Protein AF-A0A2N5KP94-F1 (afdb_monomer_lite)

Sequence (196 aa):
YAEARPLYCAIGGRRAKLPTTDDADKLELLLETFRRADGERWALREIEAATAEQASASYLSSIRARRIKRVGPRQREATARVMGFPVELWDAEPEEWPEILEEKRRAAERGEAPPASAAELLEDLFRYGRHPLTRAPFTERSVAELSGGELTEEEVRDIRQGKVKDPPEDKFLALSDVFGVPASYWYRPRTLPALD

Structure (mmCIF, N/CA/C/O backbone):
data_AF-A0A2N5KP94-F1
#
_entry.id   AF-A0A2N5KP94-F1
#
loop_
_atom_site.group_PDB
_atom_site.id
_atom_site.type_symbol
_atom_site.label_atom_id
_atom_site.label_alt_id
_atom_site.label_comp_id
_atom_site.label_asym_id
_atom_site.label_entity_id
_atom_site.label_seq_id
_atom_site.pdbx_PDB_ins_code
_atom_site.Cartn_x
_atom_site.Cartn_y
_atom_site.Cartn_z
_atom_site.occupancy
_atom_site.B_iso_or_equiv
_atom_site.auth_seq_id
_atom_site.auth_comp_id
_atom_site.auth_asym_id
_atom_site.auth_atom_id
_atom_site.pdbx_PDB_model_num
ATOM 1 N N . TYR A 1 1 ? 17.453 -11.195 -39.930 1.00 35.88 1 TYR A N 1
ATOM 2 C CA . TYR A 1 1 ? 16.848 -11.279 -38.592 1.00 35.88 1 TYR A CA 1
ATOM 3 C C . TYR A 1 1 ? 17.870 -11.900 -37.661 1.00 35.88 1 TYR A C 1
ATOM 5 O O . TYR A 1 1 ? 18.150 -13.080 -37.793 1.00 35.88 1 TYR A O 1
ATOM 13 N N . ALA A 1 2 ? 18.532 -11.087 -36.837 1.00 37.72 2 ALA A N 1
ATOM 14 C CA . ALA A 1 2 ? 19.463 -11.582 -35.828 1.00 37.72 2 ALA A CA 1
ATOM 15 C C . ALA A 1 2 ? 18.665 -11.818 -34.542 1.00 37.72 2 ALA A C 1
ATOM 17 O O . ALA A 1 2 ? 18.197 -10.860 -33.930 1.00 37.72 2 ALA A O 1
ATOM 18 N N . GLU A 1 3 ? 18.457 -13.081 -34.177 1.00 38.47 3 GLU A N 1
ATOM 19 C CA . GLU A 1 3 ? 17.853 -13.453 -32.899 1.00 38.47 3 GLU A CA 1
ATOM 20 C C . GLU A 1 3 ? 18.783 -13.012 -31.762 1.00 38.47 3 GLU A C 1
ATOM 22 O O . GLU A 1 3 ? 19.950 -13.412 -31.690 1.00 38.47 3 GLU A O 1
ATOM 27 N N . ALA A 1 4 ? 18.285 -12.136 -30.888 1.00 40.25 4 ALA A N 1
ATOM 28 C CA . ALA A 1 4 ? 19.011 -11.697 -29.707 1.00 40.25 4 ALA A CA 1
ATOM 29 C C . ALA A 1 4 ? 19.211 -12.899 -28.770 1.00 40.25 4 ALA A C 1
ATOM 31 O O . ALA A 1 4 ? 18.259 -13.422 -28.192 1.00 40.25 4 ALA A O 1
ATOM 32 N N . ARG A 1 5 ? 20.459 -13.365 -28.631 1.00 41.72 5 ARG A N 1
ATOM 33 C CA . ARG A 1 5 ? 20.805 -14.453 -27.705 1.00 41.72 5 ARG A CA 1
ATOM 34 C C . ARG A 1 5 ? 20.522 -13.993 -26.267 1.00 41.72 5 ARG A C 1
ATOM 36 O O . ARG A 1 5 ? 21.086 -12.974 -25.862 1.00 41.72 5 ARG A O 1
ATOM 43 N N . PRO A 1 6 ? 19.704 -14.718 -25.484 1.00 45.53 6 PRO A N 1
ATOM 44 C CA . PRO A 1 6 ? 19.398 -14.326 -24.114 1.00 45.53 6 PRO A CA 1
ATOM 45 C C . PRO A 1 6 ? 20.667 -14.327 -23.254 1.00 45.53 6 PRO A C 1
ATOM 47 O O . PRO A 1 6 ? 21.472 -15.262 -23.296 1.00 45.53 6 PRO A O 1
ATOM 50 N N . LEU A 1 7 ? 20.846 -13.256 -22.480 1.00 45.38 7 LEU A N 1
ATOM 51 C CA . LEU A 1 7 ? 21.934 -13.126 -21.517 1.00 45.38 7 LEU A CA 1
ATOM 52 C C . LEU A 1 7 ? 21.512 -13.784 -20.198 1.00 45.38 7 LEU A C 1
ATOM 54 O O . LEU A 1 7 ? 20.446 -13.499 -19.656 1.00 45.38 7 LEU A O 1
ATOM 58 N N . TYR A 1 8 ? 22.360 -14.663 -19.675 1.00 50.84 8 TYR A N 1
ATOM 59 C CA . TYR A 1 8 ? 22.148 -15.347 -18.401 1.00 50.84 8 TYR A CA 1
ATOM 60 C C . TYR A 1 8 ? 23.116 -14.792 -17.359 1.00 50.84 8 TYR A C 1
ATOM 62 O O . TYR A 1 8 ? 24.298 -14.608 -17.655 1.00 50.84 8 TYR A O 1
ATOM 70 N N . CYS A 1 9 ? 22.639 -14.569 -16.135 1.00 37.78 9 CYS A N 1
ATOM 71 C CA . CYS A 1 9 ? 23.505 -14.284 -14.993 1.00 37.78 9 CYS A CA 1
ATOM 72 C C . CYS A 1 9 ? 23.642 -15.550 -14.136 1.00 37.78 9 CYS A C 1
ATOM 74 O O . CYS A 1 9 ? 22.658 -16.245 -13.878 1.00 37.78 9 CYS A O 1
ATOM 76 N N . ALA A 1 10 ? 24.867 -15.872 -13.717 1.00 36.06 10 ALA A N 1
ATOM 77 C CA . ALA A 1 10 ? 25.120 -16.956 -12.778 1.00 36.06 10 ALA A CA 1
ATOM 78 C C . ALA A 1 10 ? 25.032 -16.402 -11.352 1.00 36.06 10 ALA A C 1
ATOM 80 O O . ALA A 1 10 ? 25.976 -15.780 -10.871 1.00 36.06 10 ALA A O 1
ATOM 81 N N . ILE A 1 11 ? 23.907 -16.634 -10.675 1.00 44.16 11 ILE A N 1
ATOM 82 C CA . ILE A 1 11 ? 23.768 -16.364 -9.241 1.00 44.16 11 ILE A CA 1
ATOM 83 C C . ILE A 1 11 ? 23.474 -17.702 -8.558 1.00 44.16 11 ILE A C 1
ATOM 85 O O . ILE A 1 11 ? 22.464 -18.343 -8.836 1.00 44.16 11 ILE A O 1
ATOM 89 N N . GLY A 1 12 ? 24.393 -18.168 -7.707 1.00 39.47 12 GLY A N 1
ATOM 90 C CA . GLY A 1 12 ? 24.170 -19.341 -6.849 1.00 39.47 12 GLY A CA 1
ATOM 91 C C . GLY A 1 12 ? 23.861 -20.659 -7.578 1.00 39.47 12 GLY A C 1
ATOM 92 O O . GLY A 1 12 ? 23.065 -21.451 -7.087 1.00 39.47 12 GLY A O 1
ATOM 93 N N . GLY A 1 13 ? 24.441 -20.897 -8.759 1.00 41.12 13 GLY A N 1
ATOM 94 C CA . GLY A 1 13 ? 24.300 -22.175 -9.476 1.00 41.12 13 GLY A CA 1
ATOM 95 C C . GLY A 1 13 ? 22.992 -22.371 -10.259 1.00 41.12 13 GLY A C 1
ATOM 96 O O . GLY A 1 13 ? 22.858 -23.384 -10.941 1.00 41.12 13 GLY A O 1
ATOM 97 N N . ARG A 1 14 ? 22.062 -21.403 -10.251 1.00 40.16 14 ARG A N 1
ATOM 98 C CA . ARG A 1 14 ? 20.898 -21.376 -11.155 1.00 40.16 14 ARG A CA 1
ATOM 99 C C . ARG A 1 14 ? 21.107 -20.328 -12.253 1.00 40.16 14 ARG A C 1
ATOM 101 O O . ARG A 1 14 ? 21.431 -19.178 -11.970 1.00 40.16 14 ARG A O 1
ATOM 108 N N . ARG A 1 15 ? 20.945 -20.724 -13.523 1.00 38.00 15 ARG A N 1
ATOM 109 C CA . ARG A 1 15 ? 20.910 -19.787 -14.660 1.00 38.00 15 ARG A CA 1
ATOM 110 C C . ARG A 1 15 ? 19.557 -19.080 -14.650 1.00 38.00 15 ARG A C 1
ATOM 112 O O . ARG A 1 15 ? 18.592 -19.626 -15.169 1.00 38.00 15 ARG A O 1
ATOM 119 N N . ALA A 1 16 ? 19.491 -17.884 -14.076 1.00 48.91 16 ALA A N 1
ATOM 120 C CA . ALA A 1 16 ? 18.333 -17.017 -14.259 1.00 48.91 16 ALA A CA 1
ATOM 121 C C . ALA A 1 16 ? 18.482 -16.296 -15.607 1.00 48.91 16 ALA A C 1
ATOM 123 O O . ALA A 1 16 ? 19.519 -15.674 -15.880 1.00 48.91 16 ALA A O 1
ATOM 124 N N . LYS A 1 17 ? 17.478 -16.433 -16.479 1.00 53.12 17 LYS A N 1
ATOM 125 C CA . LYS A 1 17 ? 17.367 -15.632 -17.702 1.00 53.12 17 LYS A CA 1
ATOM 126 C C . LYS A 1 17 ? 17.234 -14.181 -17.247 1.00 53.12 17 LYS A C 1
ATOM 128 O O . LYS A 1 17 ? 16.375 -13.887 -16.423 1.00 53.12 17 LYS A O 1
ATOM 133 N N . LEU A 1 18 ? 18.127 -13.294 -17.689 1.00 53.50 18 LEU A N 1
ATOM 134 C CA . LEU A 1 18 ? 17.931 -11.883 -17.384 1.00 53.50 18 LEU A CA 1
ATOM 135 C C . LEU A 1 18 ? 16.669 -11.417 -18.109 1.00 53.50 18 LEU A C 1
ATOM 137 O O . LEU A 1 18 ? 16.504 -11.782 -19.278 1.00 53.50 18 LEU A O 1
ATOM 141 N N . PRO A 1 19 ? 15.824 -10.609 -17.452 1.00 62.41 19 PRO A N 1
ATOM 142 C CA . PRO A 1 19 ? 14.680 -10.046 -18.126 1.00 62.41 19 PRO A CA 1
ATOM 143 C C . PRO A 1 19 ? 15.132 -9.251 -19.352 1.00 62.41 19 PRO A C 1
ATOM 145 O O . PRO A 1 19 ? 16.113 -8.497 -19.293 1.00 62.41 19 PRO A O 1
ATOM 148 N N . THR A 1 20 ? 14.468 -9.502 -20.475 1.00 69.81 20 THR A N 1
ATOM 149 C CA . THR A 1 20 ? 14.713 -8.840 -21.758 1.00 69.81 20 THR A CA 1
ATOM 150 C C . THR A 1 20 ? 13.953 -7.527 -21.865 1.00 69.81 20 THR A C 1
ATOM 152 O O . THR A 1 20 ? 14.399 -6.632 -22.582 1.00 69.81 20 THR A O 1
ATOM 155 N N . THR A 1 21 ? 12.857 -7.398 -21.118 1.00 80.88 21 THR A N 1
ATOM 156 C CA . THR A 1 21 ? 12.063 -6.175 -21.031 1.00 80.88 21 THR A CA 1
ATOM 157 C C . THR A 1 21 ? 12.782 -5.128 -20.175 1.00 80.88 21 THR A C 1
ATOM 159 O O . THR A 1 21 ? 13.241 -5.427 -19.070 1.00 80.88 21 THR A O 1
ATOM 162 N N . ASP A 1 22 ? 12.890 -3.898 -20.685 1.00 87.12 22 ASP A N 1
ATOM 163 C CA . ASP A 1 22 ? 13.525 -2.783 -19.977 1.00 87.12 22 ASP A CA 1
ATOM 164 C C . ASP A 1 22 ? 12.703 -2.379 -18.744 1.00 87.12 22 ASP A C 1
ATOM 166 O O . ASP A 1 22 ? 11.470 -2.385 -18.763 1.00 87.12 22 ASP A O 1
ATOM 170 N N . ASP A 1 23 ? 13.381 -1.992 -17.664 1.00 88.62 23 ASP A N 1
ATOM 171 C CA . ASP A 1 23 ? 12.722 -1.588 -16.420 1.00 88.62 23 ASP A CA 1
ATOM 172 C C . ASP A 1 23 ? 11.807 -0.359 -16.609 1.00 88.62 23 ASP A C 1
ATOM 174 O O . ASP A 1 23 ? 10.858 -0.187 -15.843 1.00 88.62 23 ASP A O 1
ATOM 178 N N . ALA A 1 24 ? 12.040 0.477 -17.630 1.00 89.31 24 ALA A N 1
ATOM 179 C CA . ALA A 1 24 ? 11.121 1.550 -18.003 1.00 89.31 24 ALA A CA 1
ATOM 180 C C . ALA A 1 24 ? 9.786 1.012 -18.530 1.00 89.31 24 ALA A C 1
ATOM 182 O O . ALA A 1 24 ? 8.731 1.501 -18.130 1.00 89.31 24 ALA A O 1
ATOM 183 N N . ASP A 1 25 ? 9.830 -0.008 -19.388 1.00 89.69 25 ASP A N 1
ATOM 184 C CA . ASP A 1 25 ? 8.631 -0.622 -19.960 1.00 89.69 25 ASP A CA 1
ATOM 185 C C . ASP A 1 25 ? 7.877 -1.412 -18.877 1.00 89.69 25 ASP A C 1
ATOM 187 O O . ASP A 1 25 ? 6.659 -1.287 -18.748 1.00 89.69 25 ASP A O 1
ATOM 191 N N . LYS A 1 26 ? 8.606 -2.121 -18.000 1.00 90.19 26 LYS A N 1
ATOM 192 C CA . LYS A 1 26 ? 8.023 -2.775 -16.815 1.00 90.19 26 LYS A 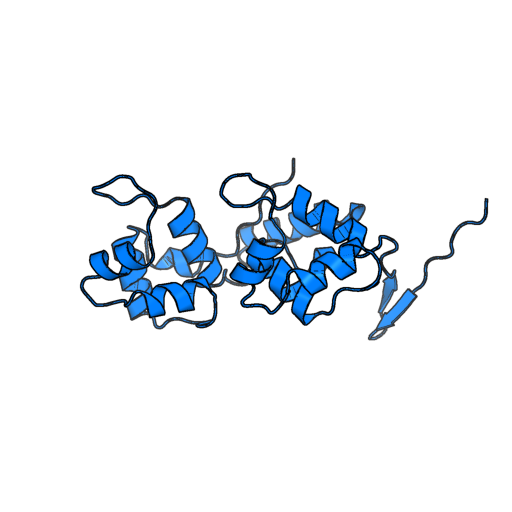CA 1
ATOM 193 C C . LYS A 1 26 ? 7.356 -1.784 -15.870 1.00 90.19 26 LYS A C 1
ATOM 195 O O . LYS A 1 26 ? 6.259 -2.056 -15.394 1.00 90.19 26 LYS A O 1
ATOM 200 N N . LEU A 1 27 ? 7.982 -0.635 -15.603 1.00 89.44 27 LEU A N 1
ATOM 201 C CA . LEU A 1 27 ? 7.381 0.404 -14.766 1.00 89.44 27 LEU A CA 1
ATOM 202 C C . LEU A 1 27 ? 6.048 0.876 -15.359 1.00 89.44 27 LEU A C 1
ATOM 204 O O . LEU A 1 27 ? 5.073 0.995 -14.626 1.00 89.44 27 LEU A O 1
ATOM 208 N N . GLU A 1 28 ? 5.975 1.117 -16.669 1.00 90.00 28 GLU A N 1
ATOM 209 C CA . GLU A 1 28 ? 4.724 1.542 -17.306 1.00 90.00 28 GLU A CA 1
ATOM 210 C C . GLU A 1 28 ? 3.620 0.486 -17.176 1.00 90.00 28 GLU A C 1
ATOM 212 O O . GLU A 1 28 ? 2.509 0.842 -16.774 1.00 90.00 28 GLU A O 1
ATOM 217 N N . LEU A 1 29 ? 3.951 -0.787 -17.413 1.00 88.19 29 LEU A N 1
ATOM 218 C CA . LEU A 1 29 ? 3.037 -1.920 -17.250 1.00 88.19 29 LEU A CA 1
ATOM 219 C C . LEU A 1 29 ? 2.573 -2.088 -15.797 1.00 88.19 29 LEU A C 1
ATOM 221 O O . LEU A 1 29 ? 1.389 -2.305 -15.549 1.00 88.19 29 LEU A O 1
ATOM 225 N N . LEU A 1 30 ? 3.464 -1.928 -14.815 1.00 88.19 30 LEU A N 1
ATOM 226 C CA . LEU A 1 30 ? 3.110 -1.984 -13.393 1.00 88.19 30 LEU A CA 1
ATOM 227 C C . LEU A 1 30 ? 2.169 -0.837 -13.001 1.00 88.19 30 LEU A C 1
ATOM 229 O O . LEU A 1 30 ? 1.209 -1.063 -12.274 1.00 88.19 30 LEU A O 1
ATOM 233 N N . LEU A 1 31 ? 2.397 0.380 -13.506 1.00 87.00 31 LEU A N 1
ATOM 234 C CA . LEU A 1 31 ? 1.506 1.532 -13.279 1.00 87.00 31 LEU A CA 1
ATOM 235 C C . LEU A 1 31 ? 0.143 1.375 -13.965 1.00 87.00 31 LEU A C 1
ATOM 237 O O . LEU A 1 31 ? -0.825 2.041 -13.587 1.00 87.00 31 LEU A O 1
ATOM 241 N N . GLU A 1 32 ? 0.090 0.580 -15.030 1.00 84.50 32 GLU A N 1
ATOM 242 C CA . GLU A 1 32 ? -1.135 0.232 -15.739 1.00 84.50 32 GLU A CA 1
ATOM 243 C C . GLU A 1 32 ? -1.932 -0.857 -15.022 1.00 84.50 32 GLU A C 1
ATOM 245 O O . GLU A 1 32 ? -3.140 -0.716 -14.848 1.00 84.50 32 GLU A O 1
ATOM 250 N N . THR A 1 33 ? -1.231 -1.882 -14.550 1.00 80.25 33 THR A N 1
ATOM 251 C CA . THR A 1 33 ? -1.803 -3.074 -13.920 1.00 80.25 33 THR A CA 1
ATOM 252 C C . THR A 1 33 ? -2.218 -2.803 -12.473 1.00 80.25 33 THR A C 1
ATOM 254 O O . THR A 1 33 ? -3.323 -3.139 -12.058 1.00 80.25 33 THR A O 1
ATOM 257 N N . PHE A 1 34 ? -1.354 -2.146 -11.696 1.00 79.44 34 PHE A N 1
ATOM 258 C CA . PHE A 1 34 ? -1.565 -1.875 -10.275 1.00 79.44 34 PHE A CA 1
ATOM 259 C C . PHE A 1 34 ? -1.966 -0.415 -10.082 1.00 79.44 34 PHE A C 1
ATOM 261 O O . PHE A 1 34 ? -1.134 0.463 -9.839 1.00 79.44 34 PHE A O 1
ATOM 268 N N . ARG A 1 35 ? -3.266 -0.151 -10.247 1.00 76.81 35 ARG A N 1
ATOM 269 C CA . ARG A 1 35 ? -3.869 1.175 -10.058 1.00 76.81 35 ARG A CA 1
ATOM 270 C C . ARG A 1 35 ? -3.923 1.573 -8.583 1.00 76.81 35 ARG A C 1
ATOM 272 O O . ARG A 1 35 ? -3.764 0.750 -7.682 1.00 76.81 35 ARG A O 1
ATOM 279 N N . ARG A 1 36 ? -4.129 2.865 -8.341 1.00 74.62 36 ARG A N 1
ATOM 280 C CA . ARG A 1 36 ? -4.401 3.399 -7.005 1.00 74.62 36 ARG A CA 1
ATOM 281 C C . ARG A 1 36 ? -5.774 2.949 -6.512 1.00 74.62 36 ARG A C 1
ATOM 283 O O . ARG A 1 36 ? -6.599 2.447 -7.271 1.00 74.62 36 ARG A O 1
ATOM 290 N N . ALA A 1 37 ? -6.019 3.155 -5.220 1.00 60.53 37 ALA A N 1
ATOM 291 C CA . ALA A 1 37 ? -7.269 2.783 -4.558 1.00 60.53 37 ALA A CA 1
ATOM 292 C C . ALA A 1 37 ? -8.521 3.486 -5.130 1.00 60.53 37 ALA A C 1
ATOM 294 O O . ALA A 1 37 ? -9.623 2.967 -4.991 1.00 60.53 37 ALA A O 1
ATOM 295 N N . ASP A 1 38 ? -8.357 4.643 -5.774 1.00 60.69 38 ASP A N 1
ATOM 296 C CA . ASP A 1 38 ? -9.402 5.395 -6.487 1.00 60.69 38 ASP A CA 1
ATOM 297 C C . ASP A 1 38 ? -9.606 4.918 -7.941 1.00 60.69 38 ASP A C 1
ATOM 299 O O . ASP A 1 38 ? -10.444 5.458 -8.660 1.00 60.69 38 ASP A O 1
ATOM 303 N N . GLY A 1 39 ? -8.863 3.895 -8.378 1.00 68.19 39 GLY A N 1
ATOM 304 C CA . GLY A 1 39 ? -8.842 3.415 -9.759 1.00 68.19 39 GLY A CA 1
ATOM 305 C C . GLY A 1 39 ? -7.980 4.272 -10.688 1.00 68.19 39 GLY A C 1
ATOM 306 O O . GLY A 1 39 ? -7.769 3.893 -11.843 1.00 68.19 39 GLY A O 1
ATOM 307 N N . GLU A 1 40 ? -7.435 5.393 -10.205 1.00 75.56 40 GLU A N 1
ATOM 308 C CA . GLU A 1 40 ? -6.563 6.238 -11.002 1.00 75.56 40 GLU A CA 1
ATOM 309 C C . GLU A 1 40 ? -5.169 5.626 -11.156 1.00 75.56 40 GLU A C 1
ATOM 311 O O . GLU A 1 40 ? -4.711 4.731 -10.433 1.00 75.56 40 GLU A O 1
ATOM 316 N N . ARG A 1 41 ? -4.454 6.122 -12.159 1.00 82.69 41 ARG A N 1
ATOM 317 C CA . ARG A 1 41 ? -3.057 5.772 -12.367 1.00 82.69 41 ARG A CA 1
ATOM 318 C C . ARG A 1 41 ? -2.189 6.469 -11.322 1.00 82.69 41 ARG A C 1
ATOM 320 O O . ARG A 1 41 ? -2.332 7.664 -11.104 1.00 82.69 41 ARG A O 1
ATOM 327 N N . TRP A 1 42 ? -1.210 5.756 -10.772 1.00 84.06 42 TRP A N 1
ATOM 328 C CA . TRP A 1 42 ? -0.191 6.361 -9.913 1.00 84.06 42 TRP A CA 1
ATOM 329 C C . TRP A 1 42 ? 0.593 7.465 -10.637 1.00 84.06 42 TRP A C 1
ATOM 331 O O . TRP A 1 42 ? 1.247 7.212 -11.657 1.00 84.06 42 TRP A O 1
ATOM 341 N N . ALA A 1 43 ? 0.595 8.677 -10.080 1.00 87.94 43 ALA A N 1
ATOM 342 C CA . ALA A 1 43 ? 1.546 9.710 -10.467 1.00 87.94 43 ALA A CA 1
ATOM 343 C C . ALA A 1 43 ? 2.890 9.499 -9.748 1.00 87.94 43 ALA A C 1
ATOM 345 O O . ALA A 1 43 ? 2.949 9.053 -8.604 1.00 87.94 43 ALA A O 1
ATOM 346 N N . LEU A 1 44 ? 4.005 9.880 -10.383 1.00 88.81 44 LEU A N 1
ATOM 347 C CA . LEU A 1 44 ? 5.342 9.656 -9.805 1.00 88.81 44 LEU A CA 1
ATOM 348 C C . LEU A 1 44 ? 5.544 10.360 -8.454 1.00 88.81 44 LEU A C 1
ATOM 350 O O . LEU A 1 44 ? 6.241 9.839 -7.590 1.00 88.81 44 LEU A O 1
ATOM 354 N N . ARG A 1 45 ? 4.927 11.534 -8.270 1.00 84.88 45 ARG A N 1
ATOM 355 C CA . ARG A 1 45 ? 4.960 12.283 -7.003 1.00 84.88 45 ARG A CA 1
ATOM 356 C C . ARG A 1 45 ? 4.196 11.583 -5.884 1.00 84.88 45 ARG A C 1
ATOM 358 O O . ARG A 1 45 ? 4.569 11.705 -4.726 1.00 84.88 45 ARG A O 1
ATOM 365 N N . GLU A 1 46 ? 3.166 10.826 -6.229 1.00 81.56 46 GLU A N 1
ATOM 366 C CA . GLU A 1 46 ? 2.376 10.069 -5.259 1.00 81.56 46 GLU A CA 1
ATOM 367 C C . GLU A 1 46 ? 3.129 8.822 -4.820 1.00 81.56 46 GLU A C 1
ATOM 369 O O . GLU A 1 46 ? 3.150 8.508 -3.635 1.00 81.56 46 GLU A O 1
ATOM 374 N N . ILE A 1 47 ? 3.835 8.170 -5.750 1.00 83.25 47 ILE A N 1
ATOM 375 C CA . ILE A 1 47 ? 4.756 7.078 -5.416 1.00 83.25 47 ILE A CA 1
ATOM 376 C C . ILE A 1 47 ? 5.876 7.598 -4.514 1.00 83.25 47 ILE A C 1
ATOM 378 O O . ILE A 1 47 ? 6.198 6.969 -3.515 1.00 83.25 47 ILE A O 1
ATOM 382 N N . GLU A 1 48 ? 6.461 8.755 -4.816 1.00 82.62 48 GLU A N 1
ATOM 383 C CA . GLU A 1 48 ? 7.488 9.366 -3.967 1.00 82.62 48 GLU A CA 1
ATOM 384 C C . GLU A 1 48 ? 6.978 9.646 -2.549 1.00 82.62 48 GLU A C 1
ATOM 386 O O . GLU A 1 48 ? 7.627 9.247 -1.580 1.00 82.62 48 GLU A O 1
ATOM 391 N N . ALA A 1 49 ? 5.802 10.269 -2.426 1.00 72.25 49 ALA A N 1
ATOM 392 C CA . ALA A 1 49 ? 5.189 10.553 -1.133 1.00 72.25 49 ALA A CA 1
ATOM 393 C C . ALA A 1 49 ? 4.902 9.262 -0.347 1.00 72.25 49 ALA A C 1
ATOM 395 O O . ALA A 1 49 ? 5.256 9.153 0.825 1.00 72.25 49 ALA A O 1
ATOM 396 N N . ALA A 1 50 ? 4.323 8.256 -1.004 1.00 70.62 50 ALA A N 1
ATOM 397 C CA . ALA A 1 50 ? 3.968 6.991 -0.371 1.00 70.62 50 ALA A CA 1
ATOM 398 C C . ALA A 1 50 ? 5.187 6.099 -0.070 1.00 70.62 50 ALA A C 1
ATOM 400 O O . ALA A 1 50 ? 5.155 5.301 0.863 1.00 70.62 50 ALA A O 1
ATOM 401 N N . THR A 1 51 ? 6.287 6.245 -0.815 1.00 73.38 51 THR A N 1
ATOM 402 C CA . THR A 1 51 ? 7.544 5.519 -0.563 1.00 73.38 51 THR A CA 1
ATOM 403 C C . THR A 1 51 ? 8.455 6.215 0.448 1.00 73.38 51 THR A C 1
ATOM 405 O O . THR A 1 51 ? 9.568 5.733 0.658 1.00 73.38 51 THR A O 1
ATOM 408 N N . ALA A 1 52 ? 8.026 7.326 1.064 1.00 72.56 52 ALA A N 1
ATOM 409 C CA . ALA A 1 52 ? 8.864 8.157 1.932 1.00 72.56 52 ALA A CA 1
ATOM 410 C C . ALA A 1 52 ? 10.211 8.508 1.263 1.00 72.56 52 ALA A C 1
ATOM 412 O O . ALA A 1 52 ? 11.283 8.300 1.832 1.00 72.56 52 ALA A O 1
ATOM 413 N N . GLU A 1 53 ? 10.143 8.955 0.002 1.00 77.56 53 GLU A N 1
ATOM 414 C CA . GLU A 1 53 ? 11.280 9.337 -0.854 1.00 77.56 53 GLU A CA 1
ATOM 415 C C . GLU A 1 53 ? 12.251 8.205 -1.231 1.00 77.56 53 GLU A C 1
ATOM 417 O O . GLU A 1 53 ? 13.213 8.429 -1.973 1.00 77.56 53 GLU A O 1
ATOM 422 N N . GLN A 1 54 ? 11.999 6.960 -0.805 1.00 75.25 54 GLN A N 1
ATOM 423 C CA . GLN A 1 54 ? 12.838 5.825 -1.198 1.00 75.25 54 GLN A CA 1
ATOM 424 C C . GLN A 1 54 ? 12.864 5.632 -2.721 1.00 75.25 54 GLN A C 1
ATOM 426 O O . GLN A 1 54 ? 13.904 5.243 -3.259 1.00 75.25 54 GLN A O 1
ATOM 431 N N . ALA A 1 55 ? 11.753 5.928 -3.406 1.00 84.56 55 ALA A N 1
ATOM 432 C CA . ALA A 1 55 ? 11.662 6.015 -4.858 1.00 84.56 55 ALA A CA 1
ATOM 433 C C . ALA A 1 55 ? 11.209 7.428 -5.265 1.00 84.56 55 ALA A C 1
ATOM 435 O O . ALA A 1 55 ? 10.023 7.688 -5.455 1.00 84.56 55 ALA A O 1
ATOM 436 N N . SER A 1 56 ? 12.166 8.354 -5.390 1.00 88.12 56 SER A N 1
ATOM 437 C CA . SER A 1 56 ? 11.861 9.748 -5.732 1.00 88.12 56 SER A CA 1
ATOM 438 C C . SER A 1 56 ? 11.250 9.896 -7.127 1.00 88.12 56 SER A C 1
ATOM 440 O O . SER A 1 56 ? 11.556 9.138 -8.055 1.00 88.12 56 SER A O 1
ATOM 442 N N . ALA A 1 57 ? 10.436 10.935 -7.327 1.00 89.00 57 ALA A N 1
ATOM 443 C CA . ALA A 1 57 ? 9.813 11.180 -8.627 1.00 89.00 57 ALA A CA 1
ATOM 444 C C . ALA A 1 57 ? 10.860 11.480 -9.711 1.00 89.00 57 ALA A C 1
ATOM 446 O O . ALA A 1 57 ? 10.683 11.116 -10.874 1.00 89.00 57 ALA A O 1
ATOM 447 N N . SER A 1 58 ? 11.983 12.098 -9.329 1.00 88.81 58 SER A N 1
ATOM 448 C CA . SER A 1 58 ? 13.130 12.337 -10.216 1.00 88.81 58 SER A CA 1
ATOM 449 C C . SER A 1 58 ? 13.801 11.030 -10.656 1.00 88.81 58 SER A C 1
ATOM 451 O O . SER A 1 58 ? 14.144 10.857 -11.831 1.00 88.81 58 SER A O 1
ATOM 453 N N . TYR A 1 59 ? 13.936 10.074 -9.734 1.00 89.25 59 TYR A N 1
ATOM 454 C CA . TYR A 1 59 ? 14.485 8.752 -10.020 1.00 89.25 59 TYR A CA 1
ATOM 455 C C . TYR A 1 59 ? 13.573 7.959 -10.965 1.00 89.25 59 TYR A C 1
ATOM 457 O O . TYR A 1 59 ? 14.028 7.480 -12.003 1.00 89.25 59 TYR A O 1
ATOM 465 N N . LEU A 1 60 ? 12.270 7.910 -10.674 1.00 88.50 60 LEU A N 1
ATOM 466 C CA . LEU A 1 60 ? 11.278 7.242 -11.525 1.00 88.50 60 LEU A CA 1
ATOM 467 C C . LEU A 1 60 ? 11.157 7.903 -12.910 1.00 88.50 60 LEU A C 1
ATOM 469 O O . LEU A 1 60 ? 11.036 7.219 -13.925 1.00 88.50 60 LEU A O 1
ATOM 473 N N . SER A 1 61 ? 11.279 9.230 -12.985 1.00 91.06 61 SER A N 1
ATOM 474 C CA . SER A 1 61 ? 11.355 9.958 -14.258 1.00 91.06 61 SER A CA 1
ATOM 475 C C . SER A 1 61 ? 12.619 9.596 -15.052 1.00 91.06 61 SER A C 1
ATOM 477 O O . SER A 1 61 ? 12.577 9.426 -16.270 1.00 91.06 61 SER A O 1
ATOM 479 N N . SER A 1 62 ? 13.748 9.394 -14.367 1.00 90.75 62 SER A N 1
ATOM 480 C CA . SER A 1 62 ? 15.001 8.957 -14.996 1.00 90.75 62 SER A CA 1
ATOM 481 C C . SER A 1 62 ? 14.931 7.519 -15.522 1.00 90.75 62 SER A C 1
ATOM 483 O O . SER A 1 62 ? 15.552 7.223 -16.547 1.00 90.75 62 SER A O 1
ATOM 485 N N . ILE A 1 63 ? 14.148 6.650 -14.873 1.00 91.31 63 ILE A N 1
ATOM 486 C CA . ILE A 1 63 ? 13.806 5.314 -15.382 1.00 91.31 63 ILE A CA 1
ATOM 487 C C . ILE A 1 63 ? 12.975 5.437 -16.662 1.00 91.31 63 ILE A C 1
ATOM 489 O O . ILE A 1 63 ? 13.388 4.909 -17.686 1.00 91.31 63 ILE A O 1
ATOM 493 N N . ARG A 1 64 ? 11.886 6.223 -16.664 1.00 89.25 64 ARG A N 1
ATOM 494 C CA . ARG A 1 64 ? 11.078 6.479 -17.879 1.00 89.25 64 ARG A CA 1
ATOM 495 C C . ARG A 1 64 ? 11.905 7.009 -19.048 1.00 89.25 64 ARG A C 1
ATOM 497 O O . ARG A 1 64 ? 11.704 6.622 -20.194 1.00 89.25 64 ARG A O 1
ATOM 504 N N . ALA A 1 65 ? 12.863 7.882 -18.753 1.00 90.56 65 ALA A N 1
ATOM 505 C CA . ALA A 1 65 ? 13.791 8.425 -19.737 1.00 90.56 65 ALA A CA 1
ATOM 506 C C . ALA A 1 65 ? 14.877 7.422 -20.187 1.00 90.56 65 ALA A C 1
ATOM 508 O O . ALA A 1 65 ? 15.782 7.813 -20.925 1.00 90.56 65 ALA A O 1
ATOM 509 N N . ARG A 1 66 ? 14.834 6.165 -19.718 1.00 91.62 66 ARG A N 1
ATOM 510 C CA . ARG A 1 66 ? 15.820 5.094 -19.955 1.00 91.62 66 ARG A CA 1
ATOM 511 C C . ARG A 1 66 ? 17.260 5.483 -19.601 1.00 91.62 66 ARG A C 1
ATOM 513 O O . ARG A 1 66 ? 18.223 4.890 -20.086 1.00 91.62 66 ARG A O 1
ATOM 520 N N . ARG A 1 67 ? 17.429 6.483 -18.726 1.00 88.50 67 ARG A N 1
ATOM 521 C CA . ARG A 1 67 ? 18.740 6.882 -18.179 1.00 88.50 67 ARG A CA 1
ATOM 522 C C . ARG A 1 67 ? 19.207 5.891 -17.120 1.00 88.50 67 ARG A C 1
ATOM 524 O O . ARG A 1 67 ? 20.405 5.683 -16.952 1.00 88.50 67 ARG A O 1
ATOM 531 N N . ILE A 1 68 ? 18.253 5.271 -16.431 1.00 86.00 68 ILE A N 1
ATOM 532 C CA . ILE A 1 68 ? 18.471 4.191 -15.475 1.00 86.00 68 ILE A CA 1
ATOM 533 C C . ILE A 1 68 ? 17.915 2.919 -16.104 1.00 86.00 68 ILE A C 1
ATOM 535 O O . ILE A 1 68 ? 16.706 2.776 -16.228 1.00 86.00 68 ILE A O 1
ATOM 539 N N . LYS A 1 69 ? 18.807 2.011 -16.508 1.00 78.56 69 LYS A N 1
ATOM 540 C CA . LYS A 1 69 ? 18.427 0.749 -17.169 1.00 78.56 69 LYS A CA 1
ATOM 541 C C . LYS A 1 69 ? 17.876 -0.302 -16.210 1.00 78.56 69 LYS A C 1
ATOM 543 O O . LYS A 1 69 ? 17.217 -1.238 -16.640 1.00 78.56 69 LYS A O 1
ATOM 548 N N . ARG A 1 70 ? 18.227 -0.198 -14.924 1.00 82.69 70 ARG A N 1
ATOM 549 C CA . ARG A 1 70 ? 17.758 -1.101 -13.872 1.00 82.69 70 ARG A CA 1
ATOM 550 C C . ARG A 1 70 ? 17.456 -0.338 -12.599 1.00 82.69 70 ARG A C 1
ATOM 552 O O . ARG A 1 70 ? 18.313 0.382 -12.085 1.00 82.69 70 ARG A O 1
ATOM 559 N N . VAL A 1 71 ? 16.248 -0.533 -12.096 1.00 87.69 71 VAL A N 1
ATOM 560 C CA . VAL A 1 71 ? 15.796 -0.062 -10.795 1.00 87.69 71 VAL A CA 1
ATOM 561 C C . VAL A 1 71 ? 16.591 -0.795 -9.714 1.00 87.69 71 VAL A C 1
ATOM 563 O O . VAL A 1 71 ? 16.768 -2.012 -9.767 1.00 87.69 71 VAL A O 1
ATOM 566 N N . GLY A 1 72 ? 17.099 -0.054 -8.732 1.00 85.31 72 GLY A N 1
ATOM 567 C CA . GLY A 1 72 ? 17.806 -0.645 -7.599 1.00 85.31 72 GLY A CA 1
ATOM 568 C C . GLY A 1 72 ? 16.868 -1.493 -6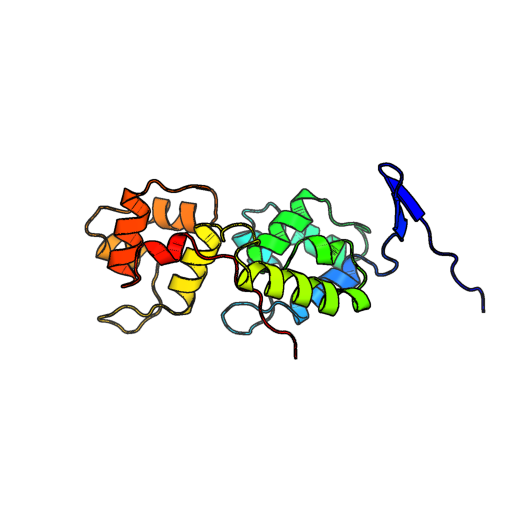.726 1.00 85.31 72 GLY A C 1
ATOM 569 O O . GLY A 1 72 ? 15.674 -1.199 -6.649 1.00 85.31 72 GLY A O 1
ATOM 570 N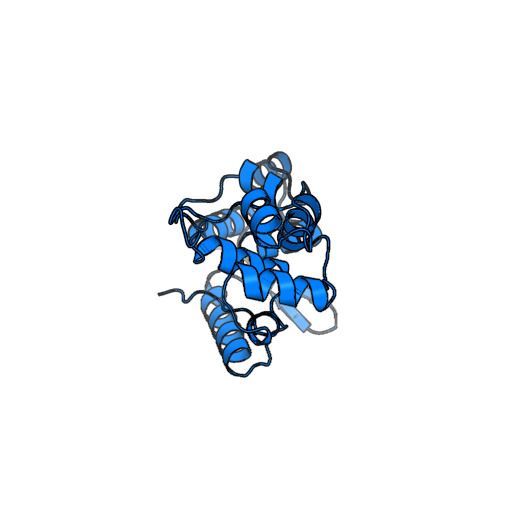 N . PRO A 1 73 ? 17.381 -2.520 -6.023 1.00 81.81 73 PRO A N 1
ATOM 571 C CA . PRO A 1 73 ? 16.555 -3.433 -5.225 1.00 81.81 73 PRO A CA 1
ATOM 572 C C . PRO A 1 73 ? 15.723 -2.699 -4.164 1.00 81.81 73 PRO A C 1
ATOM 574 O O . PRO A 1 73 ? 14.527 -2.941 -4.036 1.00 81.81 73 PRO A O 1
ATOM 577 N N . ARG A 1 74 ? 16.313 -1.700 -3.491 1.00 80.94 74 ARG A N 1
ATOM 578 C CA . ARG A 1 74 ? 15.610 -0.870 -2.500 1.00 80.94 74 ARG A CA 1
ATOM 579 C C . ARG A 1 74 ? 14.424 -0.110 -3.104 1.00 80.94 74 ARG A C 1
ATOM 581 O O . ARG A 1 74 ? 13.398 0.045 -2.448 1.00 80.94 74 ARG A O 1
ATOM 588 N N . GLN A 1 75 ? 14.573 0.393 -4.328 1.00 87.31 75 GLN A N 1
ATOM 589 C CA . GLN A 1 75 ? 13.517 1.114 -5.037 1.00 87.31 75 GLN A CA 1
ATOM 590 C C . GLN A 1 75 ? 12.427 0.158 -5.518 1.00 87.31 75 GLN A C 1
ATOM 592 O O . GLN A 1 75 ? 11.253 0.454 -5.332 1.00 87.31 75 GLN A O 1
ATOM 597 N N . ARG A 1 76 ? 12.803 -1.014 -6.044 1.00 89.88 76 ARG A N 1
ATOM 598 C CA . ARG A 1 76 ? 11.859 -2.070 -6.438 1.00 89.88 76 ARG A CA 1
ATOM 599 C C . ARG A 1 76 ? 10.979 -2.506 -5.273 1.00 89.88 76 ARG A C 1
ATOM 601 O O . ARG A 1 76 ? 9.761 -2.518 -5.415 1.00 89.88 76 ARG A O 1
ATOM 608 N N . GLU A 1 77 ? 11.583 -2.787 -4.119 1.00 79.69 77 GLU A N 1
ATOM 609 C CA . GLU A 1 77 ? 10.867 -3.151 -2.891 1.00 79.69 77 GLU A CA 1
ATOM 610 C C . GLU A 1 77 ? 9.939 -2.035 -2.405 1.00 79.69 77 GLU A C 1
ATOM 612 O O . GLU A 1 77 ? 8.799 -2.296 -2.024 1.00 79.69 77 GLU A O 1
ATOM 617 N N . ALA A 1 78 ? 10.409 -0.784 -2.410 1.00 79.25 78 ALA A N 1
ATOM 618 C CA . ALA A 1 78 ? 9.596 0.351 -1.991 1.00 79.25 78 ALA A CA 1
ATOM 619 C C . ALA A 1 78 ? 8.378 0.540 -2.906 1.00 79.25 78 ALA A C 1
ATOM 621 O O . ALA A 1 78 ? 7.258 0.648 -2.411 1.00 79.25 78 ALA A O 1
ATOM 622 N N . THR A 1 79 ? 8.581 0.518 -4.225 1.00 82.88 79 THR A N 1
ATOM 623 C CA . THR A 1 79 ? 7.500 0.660 -5.205 1.00 82.88 79 THR A CA 1
ATOM 624 C C . THR A 1 79 ? 6.522 -0.516 -5.145 1.00 82.88 79 THR A C 1
ATOM 626 O O . THR A 1 79 ? 5.318 -0.286 -5.102 1.00 82.88 79 THR A O 1
ATOM 629 N N . ALA A 1 80 ? 7.014 -1.757 -5.065 1.00 85.81 80 ALA A N 1
ATOM 630 C CA . ALA A 1 80 ? 6.181 -2.961 -4.972 1.00 85.81 80 ALA A CA 1
ATOM 631 C C . ALA A 1 80 ? 5.293 -2.968 -3.722 1.00 85.81 80 ALA A C 1
ATOM 633 O O . ALA A 1 80 ? 4.103 -3.266 -3.797 1.00 85.81 80 ALA A O 1
ATOM 634 N N . ARG A 1 81 ? 5.860 -2.578 -2.576 1.00 78.94 81 ARG A N 1
ATOM 635 C CA . ARG A 1 81 ? 5.133 -2.444 -1.309 1.00 78.94 81 ARG A CA 1
ATOM 636 C C . ARG A 1 81 ? 4.023 -1.400 -1.393 1.00 78.94 81 ARG A C 1
ATOM 638 O O . ARG A 1 81 ? 2.896 -1.696 -1.029 1.00 78.94 81 ARG A O 1
ATOM 645 N N . VAL A 1 82 ? 4.331 -0.207 -1.899 1.00 78.44 82 VAL A N 1
ATOM 646 C CA . VAL A 1 82 ? 3.366 0.901 -1.990 1.00 78.44 82 VAL A CA 1
ATOM 647 C C . VAL A 1 82 ? 2.243 0.615 -2.981 1.00 78.44 82 VAL A C 1
ATOM 649 O O . VAL A 1 82 ? 1.086 0.921 -2.715 1.00 78.44 82 VAL A O 1
ATOM 652 N N . MET A 1 83 ? 2.575 0.026 -4.127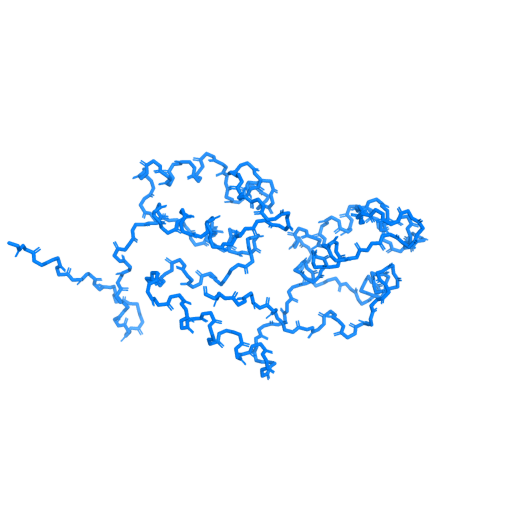 1.00 80.00 83 MET A N 1
ATOM 653 C CA . MET A 1 83 ? 1.600 -0.257 -5.179 1.00 80.00 83 MET A CA 1
ATOM 654 C C . MET A 1 83 ? 0.886 -1.603 -4.993 1.00 80.00 83 MET A C 1
ATOM 656 O O . MET A 1 83 ? -0.035 -1.911 -5.742 1.00 80.00 83 MET A O 1
ATOM 660 N N . GLY A 1 84 ? 1.294 -2.415 -4.014 1.00 75.00 84 GLY A N 1
ATOM 661 C CA . GLY A 1 84 ? 0.616 -3.662 -3.675 1.00 75.00 84 GLY A CA 1
ATOM 662 C C . GLY A 1 84 ? 0.919 -4.846 -4.597 1.00 75.00 84 GLY A C 1
ATOM 663 O O . GLY A 1 84 ? 0.220 -5.856 -4.518 1.00 75.00 84 GLY A O 1
ATOM 664 N N . PHE A 1 85 ? 1.998 -4.816 -5.386 1.00 82.00 85 PHE A N 1
ATOM 665 C CA . PHE A 1 85 ? 2.401 -5.943 -6.242 1.00 82.00 85 PHE A CA 1
ATOM 666 C C . PHE A 1 85 ? 3.576 -6.767 -5.671 1.00 82.00 85 PHE A C 1
ATOM 668 O O . PHE A 1 85 ? 4.312 -6.266 -4.814 1.00 82.00 85 PHE A O 1
ATOM 675 N N . PRO A 1 86 ? 3.763 -8.037 -6.088 1.00 83.81 86 PRO A N 1
ATOM 676 C CA . PRO A 1 86 ? 4.928 -8.841 -5.710 1.00 83.81 86 PRO A CA 1
ATOM 677 C C . PRO A 1 86 ? 6.222 -8.284 -6.314 1.00 83.81 86 PRO A C 1
ATOM 679 O O . PRO A 1 86 ? 6.292 -8.030 -7.515 1.00 83.81 86 PRO A O 1
ATOM 682 N N . VAL A 1 87 ? 7.273 -8.112 -5.510 1.00 84.62 87 VAL A N 1
ATOM 683 C CA . VAL A 1 87 ? 8.539 -7.521 -5.986 1.00 84.62 87 VAL A CA 1
ATOM 684 C C . VAL A 1 87 ? 9.183 -8.342 -7.110 1.00 84.62 87 VAL A C 1
ATOM 686 O O . VAL A 1 87 ? 9.858 -7.778 -7.967 1.00 84.62 87 VAL A O 1
ATOM 689 N N . GLU A 1 88 ? 8.905 -9.646 -7.158 1.00 85.81 88 GLU A N 1
ATOM 690 C CA . GLU A 1 88 ? 9.384 -10.590 -8.168 1.00 85.81 88 GLU A CA 1
ATOM 691 C C . GLU A 1 88 ? 8.947 -10.222 -9.595 1.00 85.81 88 GLU A C 1
ATOM 693 O O . GLU A 1 88 ? 9.634 -10.580 -10.551 1.00 85.81 88 GLU A O 1
ATOM 698 N N . LEU A 1 89 ? 7.869 -9.441 -9.758 1.00 89.25 89 LEU A N 1
ATOM 699 C CA . LEU A 1 89 ? 7.434 -8.954 -11.073 1.00 89.25 89 LEU A CA 1
ATOM 700 C C . LEU A 1 89 ? 8.474 -8.040 -11.743 1.00 89.25 89 LEU A C 1
ATOM 702 O O . LEU A 1 89 ? 8.528 -7.954 -12.969 1.00 89.25 89 LEU A O 1
ATOM 706 N N . TRP A 1 90 ? 9.345 -7.385 -10.967 1.00 88.00 90 TRP A N 1
ATOM 707 C CA . TRP A 1 90 ? 10.461 -6.621 -11.532 1.00 88.00 90 TRP A CA 1
ATOM 708 C C . TRP A 1 90 ? 11.490 -7.510 -12.235 1.00 88.00 90 TRP A C 1
ATOM 710 O O . TRP A 1 90 ? 12.124 -7.082 -13.203 1.00 88.00 90 TRP A O 1
ATOM 720 N N . ASP A 1 91 ? 11.673 -8.736 -11.750 1.00 86.38 91 ASP A N 1
ATOM 721 C CA . ASP A 1 91 ? 12.686 -9.668 -12.242 1.00 86.38 91 ASP A CA 1
ATOM 722 C C . ASP A 1 91 ? 12.137 -10.625 -13.303 1.00 86.38 91 ASP A C 1
ATOM 724 O O . ASP A 1 91 ? 12.888 -11.033 -14.187 1.00 86.38 91 ASP A O 1
ATOM 728 N N . ALA A 1 92 ? 10.835 -10.900 -13.267 1.00 87.19 92 ALA A N 1
ATOM 729 C CA . ALA A 1 92 ? 10.124 -11.716 -14.244 1.00 87.19 92 ALA A CA 1
ATOM 730 C C . ALA A 1 92 ? 9.774 -10.948 -15.524 1.00 87.19 92 ALA A C 1
ATOM 732 O O . ALA A 1 92 ? 9.573 -9.727 -15.495 1.00 87.19 92 ALA A O 1
ATOM 733 N N . GLU A 1 93 ? 9.681 -11.647 -16.650 1.00 87.31 93 GLU A N 1
ATOM 734 C CA . GLU A 1 93 ? 9.112 -11.070 -17.866 1.00 87.31 93 GLU A CA 1
ATOM 735 C C . GLU A 1 93 ? 7.590 -10.875 -17.722 1.00 87.31 93 GLU A C 1
ATOM 737 O O . GLU A 1 93 ? 6.950 -11.630 -16.984 1.00 87.31 93 GLU A O 1
ATOM 742 N N . PRO A 1 94 ? 6.987 -9.880 -18.403 1.00 85.81 94 PRO A N 1
ATOM 743 C CA . PRO A 1 94 ? 5.545 -9.636 -18.330 1.00 85.81 94 PRO A CA 1
ATOM 744 C C . PRO A 1 94 ? 4.681 -10.865 -18.643 1.00 85.81 94 PRO A C 1
ATOM 746 O O . PRO A 1 94 ? 3.612 -11.029 -18.060 1.00 85.81 94 PRO A O 1
ATOM 749 N N . GLU A 1 95 ? 5.150 -11.760 -19.514 1.00 85.19 95 GLU A N 1
ATOM 750 C CA . GLU A 1 95 ? 4.463 -13.010 -19.853 1.00 85.19 95 GLU A CA 1
ATOM 751 C C . GLU A 1 95 ? 4.422 -14.014 -18.686 1.00 85.19 95 GLU A C 1
ATOM 753 O O . GLU A 1 95 ? 3.547 -14.875 -18.652 1.00 85.19 95 GLU A O 1
ATOM 758 N N . GLU A 1 96 ? 5.341 -13.902 -17.722 1.00 85.62 96 GLU A N 1
ATOM 759 C CA . GLU A 1 96 ? 5.428 -14.756 -16.527 1.00 85.62 96 GLU A CA 1
ATOM 760 C C . GLU A 1 96 ? 4.604 -14.190 -15.352 1.00 85.62 96 GLU A C 1
ATOM 762 O O . GLU A 1 96 ? 4.342 -14.890 -14.371 1.00 85.62 96 GLU A O 1
ATOM 767 N N . TRP A 1 97 ? 4.166 -12.926 -15.429 1.00 87.75 97 TRP A N 1
ATOM 768 C CA . TRP A 1 97 ? 3.421 -12.269 -14.348 1.00 87.75 97 TRP A CA 1
ATOM 769 C C . TRP A 1 97 ? 2.121 -12.987 -13.965 1.00 87.75 97 TRP A C 1
ATOM 771 O O . TRP A 1 97 ? 1.885 -13.119 -12.761 1.00 87.75 97 TRP A O 1
ATOM 781 N N . PRO A 1 98 ? 1.286 -13.479 -14.906 1.00 83.31 98 PRO A N 1
ATOM 782 C CA . PRO A 1 98 ? 0.056 -14.181 -14.548 1.00 83.31 98 PRO A CA 1
ATOM 783 C C . PRO A 1 98 ? 0.311 -15.434 -13.703 1.00 83.31 98 PRO A C 1
ATOM 785 O O . PRO A 1 98 ? -0.400 -15.671 -12.730 1.00 83.31 98 PRO A O 1
ATOM 788 N N . GLU A 1 99 ? 1.351 -16.207 -14.028 1.00 84.31 99 GLU A N 1
ATOM 789 C CA . GLU A 1 99 ? 1.712 -17.420 -13.286 1.00 84.31 99 GLU A CA 1
ATOM 790 C C . GLU A 1 99 ? 2.202 -17.084 -11.873 1.00 84.31 99 GLU A C 1
ATOM 792 O O . GLU A 1 99 ? 1.735 -17.679 -10.902 1.00 84.31 99 GLU A O 1
ATOM 797 N N . ILE A 1 100 ? 3.066 -16.072 -11.740 1.00 82.56 100 ILE A N 1
ATOM 798 C CA . ILE A 1 100 ? 3.567 -15.605 -10.439 1.00 82.56 100 ILE A CA 1
ATOM 799 C C . ILE A 1 100 ? 2.419 -15.095 -9.566 1.00 82.56 100 ILE A C 1
ATOM 801 O O . ILE A 1 100 ? 2.348 -15.406 -8.376 1.00 82.56 100 ILE A O 1
ATOM 805 N N . LEU A 1 101 ? 1.514 -14.301 -10.137 1.00 79.19 101 LEU A N 1
ATOM 806 C CA . LEU A 1 101 ? 0.377 -13.751 -9.404 1.00 79.19 101 LEU A CA 1
ATOM 807 C C . LEU A 1 101 ? -0.588 -14.847 -8.954 1.00 79.19 101 LEU A C 1
ATOM 809 O O . LEU A 1 101 ? -1.045 -14.821 -7.810 1.00 79.19 101 LEU A O 1
ATOM 813 N N . GLU A 1 102 ? -0.853 -15.831 -9.811 1.00 78.56 102 GLU A N 1
ATOM 814 C CA . GLU A 1 102 ? -1.684 -16.984 -9.477 1.00 78.56 102 GLU A CA 1
ATOM 815 C C . GLU A 1 102 ? -1.043 -17.855 -8.388 1.00 78.56 102 GLU A C 1
ATOM 817 O O . GLU A 1 102 ? -1.708 -18.231 -7.422 1.00 78.56 102 GLU A O 1
ATOM 822 N N . GLU A 1 103 ? 0.259 -18.136 -8.478 1.00 80.25 103 GLU A N 1
ATOM 823 C CA . GLU A 1 103 ? 0.980 -18.884 -7.446 1.00 80.25 103 GLU A CA 1
ATOM 824 C C . GLU A 1 103 ? 0.902 -18.173 -6.093 1.00 80.25 103 GLU A C 1
ATOM 826 O O . GLU A 1 103 ? 0.558 -18.790 -5.078 1.00 80.25 103 GLU A O 1
ATOM 831 N N . LYS A 1 104 ? 1.172 -16.864 -6.073 1.00 76.38 104 LYS A N 1
ATOM 832 C CA . LYS A 1 104 ? 1.119 -16.067 -4.848 1.00 76.38 104 LYS A CA 1
ATOM 833 C C . LYS A 1 104 ? -0.300 -15.985 -4.282 1.00 76.38 104 LYS A C 1
ATOM 835 O O . LYS A 1 104 ? -0.456 -16.037 -3.062 1.00 76.38 104 LYS A O 1
ATOM 840 N N . ARG A 1 105 ? -1.330 -15.916 -5.134 1.00 70.69 105 ARG A N 1
ATOM 841 C CA . ARG A 1 105 ? -2.734 -15.994 -4.703 1.00 70.69 105 ARG A CA 1
ATOM 842 C C . ARG A 1 105 ? -3.021 -17.331 -4.027 1.00 70.69 105 ARG A C 1
ATOM 844 O O . ARG A 1 105 ? -3.506 -17.348 -2.901 1.00 70.69 105 ARG A O 1
ATOM 851 N N . ARG A 1 106 ? -2.650 -18.448 -4.657 1.00 72.81 106 ARG A N 1
ATOM 852 C CA . ARG A 1 106 ? -2.852 -19.781 -4.072 1.00 72.81 106 ARG A CA 1
ATOM 853 C C . ARG A 1 106 ? -2.066 -19.967 -2.776 1.00 72.81 106 ARG A C 1
ATOM 855 O O . ARG A 1 106 ? -2.549 -20.625 -1.862 1.00 72.81 106 ARG A O 1
ATOM 862 N N . ALA A 1 107 ? -0.864 -19.400 -2.673 1.00 70.31 107 ALA A N 1
ATOM 863 C CA . ALA A 1 107 ? -0.102 -19.399 -1.425 1.00 70.31 107 ALA A CA 1
ATOM 864 C C . ALA A 1 107 ? -0.833 -18.620 -0.319 1.00 70.31 107 ALA A C 1
ATOM 866 O O . ALA A 1 107 ? -0.866 -19.071 0.824 1.00 70.31 107 ALA A O 1
ATOM 867 N N . ALA A 1 108 ? -1.471 -17.492 -0.649 1.00 65.25 108 ALA A N 1
ATOM 868 C CA . ALA A 1 108 ? -2.300 -16.750 0.297 1.00 65.25 108 ALA A CA 1
ATOM 869 C C . ALA A 1 108 ? -3.539 -17.546 0.734 1.00 65.25 108 ALA A C 1
ATOM 871 O O . ALA A 1 108 ? -3.827 -17.609 1.926 1.00 65.25 108 ALA A O 1
ATOM 872 N N . GLU A 1 109 ? -4.219 -18.221 -0.195 1.00 67.31 109 GLU A N 1
ATOM 873 C CA . GLU A 1 109 ? -5.371 -19.088 0.101 1.00 67.31 109 GLU A CA 1
ATOM 874 C C . GLU A 1 109 ? -5.002 -20.277 1.000 1.00 67.31 109 GLU A C 1
ATOM 876 O O . GLU A 1 109 ? -5.785 -20.666 1.866 1.00 67.31 109 GLU A O 1
ATOM 881 N N . ARG A 1 110 ? -3.793 -20.831 0.841 1.00 72.50 110 ARG A N 1
ATOM 882 C CA . ARG A 1 110 ? -3.255 -21.891 1.710 1.00 72.50 110 ARG A CA 1
ATOM 883 C C . ARG A 1 110 ? -2.710 -21.381 3.050 1.00 72.50 110 ARG A C 1
ATOM 885 O O . ARG A 1 110 ? -2.320 -22.194 3.882 1.00 72.50 110 ARG A O 1
ATOM 892 N N . GLY A 1 111 ? -2.666 -20.063 3.270 1.00 59.12 111 GLY A N 1
ATOM 893 C CA . GLY A 1 111 ? -2.064 -19.460 4.465 1.00 59.12 111 GLY A CA 1
ATOM 894 C C . GLY A 1 111 ? -0.532 -19.556 4.514 1.00 59.12 111 GLY A C 1
ATOM 895 O O . GLY A 1 111 ? 0.060 -19.373 5.571 1.00 59.12 111 GLY A O 1
ATOM 896 N N . GLU A 1 112 ? 0.111 -19.850 3.383 1.00 64.75 112 GLU A N 1
ATOM 897 C CA . GLU A 1 112 ? 1.570 -19.938 3.226 1.00 64.75 112 GLU A CA 1
ATOM 898 C C . GLU A 1 112 ? 2.195 -18.593 2.826 1.00 64.75 112 GLU A C 1
ATOM 900 O O . GLU A 1 112 ? 3.417 -18.430 2.875 1.00 64.75 112 GLU A O 1
ATOM 905 N N . ALA A 1 113 ? 1.378 -17.625 2.395 1.00 60.34 113 ALA A N 1
ATOM 906 C CA . ALA A 1 113 ? 1.861 -16.280 2.126 1.00 60.34 113 ALA A CA 1
ATOM 907 C C . ALA A 1 113 ? 2.340 -15.617 3.428 1.00 60.34 113 ALA A C 1
ATOM 909 O O . ALA A 1 113 ? 1.750 -15.852 4.487 1.00 60.34 113 ALA A O 1
ATOM 910 N N . PRO A 1 114 ? 3.371 -14.752 3.358 1.00 57.53 114 PRO A N 1
ATOM 911 C CA . PRO A 1 114 ? 3.745 -13.933 4.498 1.00 57.53 114 PRO A CA 1
ATOM 912 C C . PRO A 1 114 ? 2.500 -13.213 5.038 1.00 57.53 114 PRO A C 1
ATOM 914 O O . PRO A 1 114 ? 1.670 -12.770 4.227 1.00 57.53 114 PRO A O 1
ATOM 917 N N . PRO A 1 115 ? 2.352 -13.094 6.370 1.00 60.47 115 PRO A N 1
ATOM 918 C CA . PRO A 1 115 ? 1.286 -12.281 6.935 1.00 60.47 115 PRO A CA 1
ATOM 919 C C . PRO A 1 115 ? 1.373 -10.890 6.308 1.00 60.47 115 PRO A C 1
ATOM 921 O O . PRO A 1 115 ? 2.471 -10.341 6.153 1.00 60.47 115 PRO A O 1
ATOM 924 N N . ALA A 1 116 ? 0.229 -10.357 5.877 1.00 67.44 116 ALA A N 1
ATOM 925 C CA . ALA A 1 116 ? 0.191 -8.998 5.369 1.00 67.44 116 ALA A CA 1
ATOM 926 C C . ALA A 1 116 ? 0.713 -8.064 6.464 1.00 67.44 116 ALA A C 1
ATOM 928 O O . ALA A 1 116 ? 0.419 -8.248 7.646 1.00 67.44 116 ALA A O 1
ATOM 929 N N . SER A 1 117 ? 1.526 -7.084 6.084 1.00 75.69 117 SER A N 1
ATOM 930 C CA . SER A 1 117 ? 2.024 -6.125 7.062 1.00 75.69 117 SER A CA 1
ATOM 931 C C . SER A 1 117 ? 0.859 -5.345 7.670 1.00 75.69 117 SER A C 1
ATOM 933 O O . SER A 1 117 ? -0.155 -5.099 7.011 1.00 75.69 117 SER A O 1
ATOM 935 N N . ALA A 1 118 ? 1.027 -4.892 8.914 1.00 79.06 118 ALA A N 1
ATOM 936 C CA . ALA A 1 118 ? 0.055 -4.015 9.564 1.00 79.06 118 ALA A CA 1
ATOM 937 C C . ALA A 1 118 ? -0.308 -2.805 8.684 1.00 79.06 118 ALA A C 1
ATOM 939 O O . ALA A 1 118 ? -1.466 -2.411 8.629 1.00 79.06 118 ALA A O 1
ATOM 940 N N . ALA A 1 119 ? 0.668 -2.272 7.942 1.00 81.25 119 ALA A N 1
ATOM 941 C CA . ALA A 1 119 ? 0.485 -1.190 6.981 1.00 81.25 119 ALA A CA 1
ATOM 942 C C . ALA A 1 119 ? -0.488 -1.552 5.846 1.00 81.25 119 ALA A C 1
ATOM 944 O O . ALA A 1 119 ? -1.398 -0.784 5.551 1.00 81.25 119 ALA A O 1
ATOM 945 N N . GLU A 1 120 ? -0.318 -2.724 5.226 1.00 76.44 120 GLU A N 1
ATOM 946 C CA . GLU A 1 120 ? -1.176 -3.193 4.127 1.00 76.44 120 GLU A CA 1
ATOM 947 C C . GLU A 1 120 ? -2.608 -3.441 4.607 1.00 76.44 120 GLU A C 1
ATOM 949 O O . GLU A 1 120 ? -3.567 -2.996 3.978 1.00 76.44 120 GLU A O 1
ATOM 954 N N . LEU A 1 121 ? -2.752 -4.100 5.758 1.00 81.81 121 LEU A N 1
ATOM 955 C CA . LEU A 1 121 ? -4.055 -4.391 6.350 1.00 81.81 121 LEU A CA 1
ATOM 956 C C . LEU A 1 121 ? -4.775 -3.118 6.792 1.00 81.81 121 LEU A C 1
ATOM 958 O O . LEU A 1 121 ? -5.982 -2.993 6.576 1.00 81.81 121 LEU A O 1
ATOM 962 N N . LEU A 1 122 ? -4.042 -2.164 7.370 1.00 85.88 122 LEU A N 1
ATOM 963 C CA . LEU A 1 122 ? -4.578 -0.865 7.758 1.00 85.88 122 LEU A CA 1
ATOM 964 C C . LEU A 1 122 ? -4.986 -0.045 6.529 1.00 85.88 122 LEU A C 1
ATOM 966 O O . LEU A 1 122 ? -6.050 0.566 6.543 1.00 85.88 122 LEU A O 1
ATOM 970 N N . GLU A 1 123 ? -4.205 -0.072 5.447 1.00 83.62 123 GLU A N 1
ATOM 971 C CA . GLU A 1 123 ? -4.570 0.593 4.191 1.00 83.62 123 GLU A CA 1
ATOM 972 C C . GLU A 1 123 ? -5.882 0.038 3.620 1.00 83.62 123 GLU A C 1
ATOM 974 O O . GLU A 1 123 ? -6.740 0.806 3.181 1.00 83.62 123 GLU A O 1
ATOM 979 N N . ASP A 1 124 ? -6.092 -1.278 3.687 1.00 81.06 124 ASP A N 1
ATOM 980 C CA . ASP A 1 124 ? -7.361 -1.897 3.296 1.00 81.06 124 ASP A CA 1
ATOM 981 C C . ASP A 1 124 ? -8.537 -1.420 4.164 1.00 81.06 124 ASP A C 1
ATOM 983 O O . ASP A 1 124 ? -9.627 -1.148 3.647 1.00 81.06 124 ASP A O 1
ATOM 987 N N . LEU A 1 125 ? -8.331 -1.236 5.471 1.00 84.81 125 LEU A N 1
ATOM 988 C CA . LEU A 1 125 ? -9.362 -0.686 6.356 1.00 84.81 125 LEU A CA 1
ATOM 989 C C . LEU A 1 125 ? -9.660 0.785 6.057 1.00 84.81 125 LEU A C 1
ATOM 991 O O . LEU A 1 125 ? -10.823 1.178 6.056 1.00 84.81 125 LEU A O 1
ATOM 995 N N . PHE A 1 126 ? -8.657 1.598 5.732 1.00 83.62 126 PHE A N 1
ATOM 996 C CA . PHE A 1 126 ? -8.871 2.972 5.268 1.00 83.62 126 PHE A CA 1
ATOM 997 C C . PHE A 1 126 ? -9.599 3.024 3.914 1.00 83.62 126 PHE A C 1
ATOM 999 O O . PHE A 1 126 ? -10.422 3.913 3.679 1.00 83.62 126 PHE A O 1
ATOM 1006 N N . ARG A 1 127 ? -9.338 2.047 3.037 1.00 76.19 127 ARG A N 1
ATOM 1007 C CA . ARG A 1 127 ? -9.955 1.918 1.710 1.00 76.19 127 ARG A CA 1
ATOM 1008 C C . ARG A 1 127 ? -11.442 1.580 1.790 1.00 76.19 127 ARG A C 1
ATOM 1010 O O . ARG A 1 127 ? -12.262 2.276 1.180 1.00 76.19 127 ARG A O 1
ATOM 1017 N N . TYR A 1 128 ? -11.800 0.530 2.528 1.00 75.12 128 TYR A N 1
ATOM 1018 C CA . TYR A 1 128 ? -13.174 0.009 2.583 1.00 75.12 128 TYR A CA 1
ATOM 1019 C C . TYR A 1 128 ? -13.975 0.525 3.775 1.00 75.12 128 TYR A C 1
ATOM 1021 O O . TYR A 1 128 ? -15.197 0.661 3.691 1.00 75.12 128 TYR A O 1
ATOM 1029 N N . GLY A 1 129 ? -13.296 0.852 4.871 1.00 75.00 129 GLY A N 1
ATOM 1030 C CA . GLY A 1 129 ? -13.906 1.417 6.058 1.00 75.00 129 GLY A CA 1
ATOM 1031 C C . GLY A 1 129 ? -14.555 2.760 5.751 1.00 75.00 129 GLY A C 1
ATOM 1032 O O . GLY A 1 129 ? -14.039 3.601 5.006 1.00 75.00 129 GLY A O 1
ATOM 1033 N N . ARG A 1 130 ? -15.730 2.969 6.332 1.00 79.12 130 ARG A N 1
ATOM 1034 C CA . ARG A 1 130 ? -16.418 4.255 6.311 1.00 79.12 130 ARG A CA 1
ATOM 1035 C C . ARG A 1 130 ? -16.700 4.663 7.735 1.00 79.12 130 ARG A C 1
ATOM 1037 O O . ARG A 1 130 ? -17.152 3.845 8.534 1.00 79.12 130 ARG A O 1
ATOM 1044 N N . HIS A 1 131 ? -16.464 5.935 8.019 1.00 74.81 131 HIS A N 1
ATOM 1045 C CA . HIS A 1 131 ? -16.730 6.506 9.321 1.00 74.81 131 HIS A CA 1
ATOM 1046 C C . HIS A 1 131 ? -18.203 6.253 9.693 1.00 74.81 131 HIS A C 1
ATOM 1048 O O . HIS A 1 131 ? -19.096 6.572 8.898 1.00 74.81 131 HIS A O 1
ATOM 1054 N N . PRO A 1 132 ? -18.499 5.720 10.892 1.00 69.44 132 PRO A N 1
ATOM 1055 C CA . PRO A 1 132 ? -19.846 5.268 11.245 1.00 69.44 132 PRO A CA 1
ATOM 1056 C C . PRO A 1 132 ? -20.880 6.403 11.223 1.00 69.44 132 PRO A C 1
ATOM 1058 O O . PRO A 1 132 ? -21.986 6.223 10.718 1.00 69.44 132 PRO A O 1
ATOM 1061 N N . LEU A 1 133 ? -20.496 7.588 11.713 1.00 73.06 133 LEU A N 1
ATOM 1062 C CA . LEU A 1 133 ? -21.367 8.770 11.759 1.00 73.06 133 LEU A CA 1
ATOM 1063 C C . LEU A 1 133 ? -21.434 9.544 10.435 1.00 73.06 133 LEU A C 1
ATOM 1065 O O . LEU A 1 133 ? -22.519 9.851 9.955 1.00 73.06 133 LEU A O 1
ATOM 1069 N N . THR A 1 134 ? -20.286 9.879 9.842 1.00 76.06 134 THR A N 1
ATOM 1070 C CA . THR A 1 134 ? -20.228 10.790 8.687 1.00 76.06 134 THR A CA 1
ATOM 1071 C C . THR A 1 134 ? -20.311 10.074 7.344 1.00 76.06 134 THR A C 1
ATOM 1073 O O . THR A 1 134 ? -20.498 10.728 6.323 1.00 76.06 134 THR A O 1
ATOM 1076 N N . ARG A 1 135 ? -20.146 8.743 7.323 1.00 77.69 135 ARG A N 1
ATOM 1077 C CA . ARG A 1 135 ? -20.002 7.917 6.111 1.00 77.69 135 ARG A CA 1
ATOM 1078 C C . ARG A 1 135 ? -18.836 8.323 5.199 1.00 77.69 135 ARG A C 1
ATOM 1080 O O . ARG A 1 135 ? -18.695 7.747 4.124 1.00 77.69 135 ARG A O 1
ATOM 1087 N N . ALA A 1 136 ? -17.987 9.258 5.620 1.00 77.44 136 ALA A N 1
ATOM 1088 C CA . ALA A 1 136 ? -16.782 9.647 4.903 1.00 77.44 136 ALA A CA 1
ATOM 1089 C C . ALA A 1 136 ? -15.692 8.562 5.031 1.00 77.44 136 ALA A C 1
ATOM 1091 O O . ALA A 1 136 ? -15.757 7.733 5.947 1.00 77.44 136 ALA A O 1
ATOM 1092 N N . PRO A 1 137 ? -14.687 8.539 4.138 1.00 77.38 137 PRO A N 1
ATOM 1093 C CA . PRO A 1 137 ? -13.470 7.761 4.356 1.00 77.38 137 PRO A CA 1
ATOM 1094 C C . PRO A 1 137 ? -12.812 8.131 5.691 1.00 77.38 137 PRO A C 1
ATOM 1096 O O . PRO A 1 137 ? -12.898 9.280 6.133 1.00 77.38 137 PRO A O 1
ATOM 1099 N N . PHE A 1 138 ? -12.156 7.166 6.333 1.00 81.88 138 PHE A N 1
ATOM 1100 C CA . PHE A 1 138 ? -11.373 7.451 7.533 1.00 81.88 138 PHE A CA 1
ATOM 1101 C C . PHE A 1 138 ? -10.170 8.343 7.193 1.00 81.88 138 PHE A C 1
ATOM 1103 O O . PHE A 1 138 ? -9.560 8.211 6.135 1.00 81.88 138 PHE A O 1
ATOM 1110 N N . THR A 1 139 ? -9.825 9.244 8.112 1.00 86.31 139 THR A N 1
ATOM 1111 C CA . THR A 1 139 ? -8.553 9.985 8.116 1.00 86.31 139 THR A CA 1
ATOM 1112 C C . THR A 1 139 ? -7.750 9.571 9.345 1.00 86.31 139 THR A C 1
ATOM 1114 O O . THR A 1 139 ? -8.344 9.110 10.321 1.00 86.31 139 THR A O 1
ATOM 1117 N N . GLU A 1 140 ? -6.424 9.724 9.329 1.00 86.62 140 G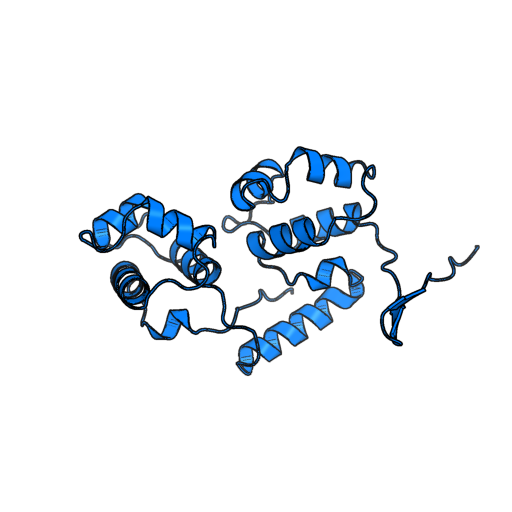LU A N 1
ATOM 1118 C CA . GLU A 1 140 ? -5.563 9.392 10.475 1.00 86.62 140 GLU A CA 1
ATOM 1119 C C . GLU A 1 140 ? -6.032 10.114 11.740 1.00 86.62 140 GLU A C 1
ATOM 1121 O O . GLU A 1 140 ? -6.113 9.522 12.815 1.00 86.62 140 GLU A O 1
ATOM 1126 N N . ARG A 1 141 ? -6.440 11.376 11.577 1.00 87.38 141 ARG A N 1
ATOM 1127 C CA . ARG A 1 141 ? -7.027 12.185 12.638 1.00 87.38 141 ARG A CA 1
ATOM 1128 C C . ARG A 1 141 ? -8.328 11.584 13.162 1.00 87.38 141 ARG A C 1
ATOM 1130 O O . ARG A 1 141 ? -8.491 11.453 14.367 1.00 87.38 141 ARG A O 1
ATOM 1137 N N . SER A 1 142 ? -9.246 11.206 12.273 1.00 86.75 142 SER A N 1
ATOM 1138 C CA . SER A 1 142 ? -10.519 10.599 12.682 1.00 86.75 142 SER A CA 1
ATOM 1139 C C . SER A 1 142 ? -10.313 9.276 13.418 1.00 86.75 14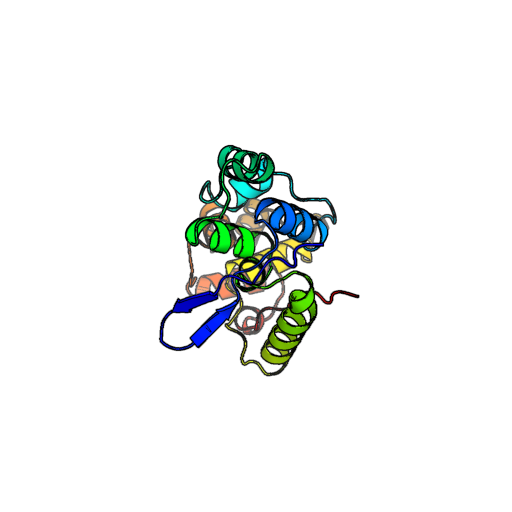2 SER A C 1
ATOM 1141 O O . SER A 1 142 ? -11.051 8.988 14.351 1.00 86.75 142 SER A O 1
ATOM 1143 N N . VAL A 1 143 ? -9.317 8.477 13.024 1.00 88.44 143 VAL A N 1
ATOM 1144 C CA . VAL A 1 143 ? -8.979 7.228 13.721 1.00 88.44 143 VAL A CA 1
ATOM 1145 C C . VAL A 1 143 ? -8.458 7.512 15.128 1.00 88.44 143 VAL A C 1
ATOM 1147 O O . VAL A 1 143 ? -8.939 6.893 16.070 1.00 88.44 143 VAL A O 1
ATOM 1150 N N . ALA A 1 144 ? -7.549 8.477 15.282 1.00 90.38 144 ALA A N 1
ATOM 1151 C CA . ALA A 1 144 ? -7.027 8.887 16.588 1.00 90.38 144 ALA A CA 1
ATOM 1152 C C . ALA A 1 144 ? -8.113 9.483 17.508 1.00 90.38 144 ALA A C 1
ATOM 1154 O O . ALA A 1 144 ? -8.136 9.239 18.712 1.00 90.38 144 ALA A O 1
ATOM 1155 N N . GLU A 1 145 ? -9.051 10.251 16.946 1.00 87.00 145 GLU A N 1
ATOM 1156 C CA . GLU A 1 145 ? -10.198 10.784 17.691 1.00 87.00 145 GLU A CA 1
ATOM 1157 C C . GLU A 1 145 ? -11.145 9.657 18.147 1.00 87.00 145 GLU A C 1
ATOM 1159 O O . GLU A 1 145 ? -11.603 9.656 19.290 1.00 87.00 145 GLU A O 1
ATOM 1164 N N . LEU A 1 146 ? -11.415 8.673 17.280 1.00 86.69 146 LEU A N 1
ATOM 1165 C CA . LEU A 1 146 ? -12.303 7.544 17.583 1.00 86.69 146 LEU A CA 1
ATOM 1166 C C . LEU A 1 146 ? -11.676 6.501 18.508 1.00 86.69 146 LEU A C 1
ATOM 1168 O O . LEU A 1 146 ? -12.411 5.810 19.209 1.00 86.69 146 LEU A O 1
ATOM 1172 N N . SER A 1 147 ? -10.348 6.398 18.546 1.00 87.69 147 SER A N 1
ATOM 1173 C CA . SER A 1 147 ? -9.648 5.491 19.456 1.00 87.69 147 SER A CA 1
ATOM 1174 C C . SER A 1 147 ? -9.643 5.986 20.907 1.00 87.69 147 SER A C 1
ATOM 1176 O O . SER A 1 147 ? -9.048 5.341 21.763 1.00 87.69 147 SER A O 1
ATOM 1178 N N . GLY A 1 148 ? -10.225 7.157 21.200 1.00 84.44 148 GLY A N 1
ATOM 1179 C CA . GLY A 1 148 ? -10.347 7.671 22.567 1.00 84.44 148 GLY A CA 1
ATOM 1180 C C . GLY A 1 148 ? -9.013 8.002 23.249 1.00 84.44 148 GLY A C 1
ATOM 1181 O O . GLY A 1 148 ? -8.969 8.070 24.474 1.00 84.44 148 GLY A O 1
ATOM 1182 N N . GLY A 1 149 ? -7.941 8.215 22.476 1.00 84.19 149 GLY A N 1
ATOM 1183 C CA . GLY A 1 149 ? -6.593 8.494 22.991 1.00 84.19 149 GLY A CA 1
ATOM 1184 C C . GLY A 1 149 ? -5.633 7.299 23.015 1.00 84.19 149 GLY A C 1
ATOM 1185 O O . GLY A 1 149 ? -4.454 7.506 23.281 1.00 84.19 149 GLY A O 1
ATOM 1186 N N . GLU A 1 150 ? -6.090 6.089 22.675 1.00 86.25 150 GLU A N 1
ATOM 1187 C CA . GLU A 1 150 ? -5.231 4.891 22.557 1.00 86.25 150 GLU A CA 1
ATOM 1188 C C . GLU A 1 150 ? -4.271 4.945 21.351 1.00 86.25 150 GLU A C 1
ATOM 1190 O O . GLU A 1 150 ? -3.287 4.211 21.281 1.00 86.25 150 GLU A O 1
ATOM 1195 N N . LEU A 1 151 ? -4.555 5.813 20.376 1.00 89.62 151 LEU A N 1
ATOM 1196 C CA . LEU A 1 151 ? -3.749 6.017 19.179 1.00 89.62 151 LEU A CA 1
ATOM 1197 C C . LEU A 1 151 ? -3.635 7.512 18.897 1.00 89.62 151 LEU A C 1
ATOM 1199 O O . LEU A 1 151 ? -4.626 8.242 18.910 1.00 89.62 151 LEU A O 1
ATOM 1203 N N . THR A 1 152 ? -2.427 7.965 18.582 1.00 90.56 152 THR A N 1
ATOM 1204 C CA . THR A 1 152 ? -2.196 9.309 18.044 1.00 90.56 152 THR A CA 1
ATOM 1205 C C . THR A 1 152 ? -2.235 9.313 16.514 1.00 90.56 152 THR A C 1
ATOM 1207 O O . THR A 1 152 ? -1.995 8.298 15.861 1.00 90.56 152 THR A O 1
ATOM 1210 N N . GLU A 1 153 ? -2.495 10.479 15.911 1.00 88.38 153 GLU A N 1
ATOM 1211 C CA . GLU A 1 153 ? -2.482 10.634 14.446 1.00 88.38 153 GLU A CA 1
ATOM 1212 C C . GLU A 1 153 ? -1.126 10.225 13.842 1.00 88.38 153 GLU A C 1
ATOM 1214 O O . GLU A 1 153 ? -1.067 9.596 12.785 1.00 88.38 153 GLU A O 1
ATOM 1219 N N . GLU A 1 154 ? -0.032 10.568 14.526 1.00 85.69 154 GLU A N 1
ATOM 1220 C CA . GLU A 1 154 ? 1.324 10.224 14.102 1.00 85.69 154 GLU A CA 1
ATOM 1221 C C . GLU A 1 154 ? 1.568 8.715 14.156 1.00 85.69 154 GLU A C 1
ATOM 1223 O O . GLU A 1 154 ? 2.105 8.157 13.204 1.00 85.69 154 GLU A O 1
ATOM 1228 N N . GLU A 1 155 ? 1.098 8.028 15.198 1.00 86.00 155 GLU A N 1
ATOM 1229 C CA . GLU A 1 155 ? 1.227 6.572 15.290 1.00 86.00 155 GLU A CA 1
ATOM 1230 C C . GLU A 1 155 ? 0.430 5.853 14.205 1.00 86.00 155 GLU A C 1
ATOM 1232 O O . GLU A 1 155 ? 0.958 4.942 13.569 1.00 86.00 155 GLU A O 1
ATOM 1237 N N . VAL A 1 156 ? -0.810 6.276 13.937 1.00 87.81 156 VAL A N 1
ATOM 1238 C CA . VAL A 1 156 ? -1.615 5.708 12.842 1.00 87.81 156 VAL A CA 1
ATOM 1239 C C . VAL A 1 156 ? -0.902 5.914 11.506 1.00 87.81 156 VAL A C 1
ATOM 1241 O O . VAL A 1 156 ? -0.801 4.983 10.705 1.00 87.81 156 VAL A O 1
ATOM 1244 N N . ARG A 1 157 ? -0.342 7.108 11.280 1.00 84.94 157 ARG A N 1
ATOM 1245 C CA . ARG A 1 157 ? 0.439 7.423 10.079 1.00 84.94 157 ARG A CA 1
ATOM 1246 C C . ARG A 1 157 ? 1.696 6.559 9.968 1.00 84.94 157 ARG A C 1
ATOM 1248 O O . ARG A 1 157 ? 1.989 6.056 8.887 1.00 84.94 157 ARG A O 1
ATOM 1255 N N . ASP A 1 158 ? 2.429 6.364 11.055 1.00 83.31 158 ASP A N 1
ATOM 1256 C CA . ASP A 1 158 ? 3.671 5.592 11.068 1.00 83.31 158 ASP A CA 1
ATOM 1257 C C . ASP A 1 158 ? 3.432 4.092 10.859 1.00 83.31 158 ASP A C 1
ATOM 1259 O O . ASP A 1 158 ? 4.220 3.435 10.168 1.00 83.31 158 ASP A O 1
ATOM 1263 N N . ILE A 1 159 ? 2.326 3.557 11.384 1.00 85.62 159 ILE A N 1
ATOM 1264 C CA . ILE A 1 159 ? 1.867 2.193 11.090 1.00 85.62 159 ILE A CA 1
ATOM 1265 C C . ILE A 1 159 ? 1.470 2.092 9.614 1.00 85.62 159 ILE A C 1
ATOM 1267 O O . ILE A 1 159 ? 1.944 1.199 8.917 1.00 85.62 159 ILE A O 1
ATOM 1271 N N . ARG A 1 160 ? 0.677 3.042 9.101 1.00 81.44 160 ARG A N 1
ATOM 1272 C CA . ARG A 1 160 ? 0.226 3.081 7.699 1.00 81.44 160 ARG A CA 1
ATOM 1273 C C . ARG A 1 160 ? 1.386 3.196 6.703 1.00 81.44 160 ARG A C 1
ATOM 1275 O O . ARG A 1 160 ? 1.369 2.570 5.651 1.00 81.44 160 ARG A O 1
ATOM 1282 N N . GLN A 1 161 ? 2.431 3.946 7.046 1.00 77.12 161 GLN A N 1
ATOM 1283 C CA . GLN A 1 161 ? 3.660 4.068 6.249 1.00 77.12 161 GLN A CA 1
ATOM 1284 C C . GLN A 1 161 ? 4.602 2.859 6.401 1.00 77.12 161 GLN A C 1
ATOM 1286 O O . GLN A 1 161 ? 5.628 2.773 5.719 1.00 77.12 161 GLN A O 1
ATOM 1291 N N . GLY A 1 162 ? 4.290 1.928 7.307 1.00 78.56 162 GLY A N 1
ATOM 1292 C CA . GLY A 1 162 ? 5.124 0.769 7.608 1.00 78.56 162 GLY A CA 1
ATOM 1293 C C . GLY A 1 162 ? 6.450 1.119 8.287 1.00 78.56 162 GLY A C 1
ATOM 1294 O O . GLY A 1 162 ? 7.394 0.330 8.213 1.00 78.56 162 GLY A O 1
ATOM 1295 N N . LYS A 1 163 ? 6.552 2.290 8.938 1.00 76.44 163 LYS A N 1
ATOM 1296 C CA . LYS A 1 163 ? 7.683 2.598 9.830 1.00 76.44 163 LYS A CA 1
ATOM 1297 C C . LYS A 1 163 ? 7.651 1.694 11.059 1.00 76.44 163 LYS A C 1
ATOM 1299 O O . LYS A 1 163 ? 8.697 1.238 11.515 1.00 76.44 163 LYS A O 1
ATOM 1304 N N . VAL A 1 164 ? 6.446 1.396 11.544 1.00 74.75 164 VAL A N 1
ATOM 1305 C CA . VAL A 1 164 ? 6.201 0.391 12.579 1.00 74.75 164 VAL A CA 1
ATOM 1306 C C . VAL A 1 164 ? 5.851 -0.924 11.890 1.00 74.75 164 VAL A C 1
ATOM 1308 O O . VAL A 1 164 ? 4.771 -1.070 11.324 1.00 74.75 164 VAL A O 1
ATOM 1311 N N . LYS A 1 165 ? 6.794 -1.873 11.897 1.00 66.44 165 LYS A N 1
ATOM 1312 C CA . LYS A 1 165 ? 6.604 -3.187 11.259 1.00 66.44 165 LYS A CA 1
ATOM 1313 C C . LYS A 1 165 ? 5.667 -4.101 12.042 1.00 66.44 165 LYS A C 1
ATOM 1315 O O . LYS A 1 165 ? 4.927 -4.854 11.423 1.00 66.44 165 LYS A O 1
ATOM 1320 N N . ASP A 1 166 ? 5.730 -4.021 13.366 1.00 71.12 166 ASP A N 1
ATOM 1321 C CA . ASP A 1 166 ? 4.944 -4.844 14.280 1.00 71.12 166 ASP A CA 1
ATOM 1322 C C . ASP A 1 166 ? 4.416 -3.955 15.415 1.00 71.12 166 ASP A C 1
ATOM 1324 O O . ASP A 1 166 ? 5.132 -3.683 16.385 1.00 71.12 166 ASP A O 1
ATOM 1328 N N . PRO A 1 167 ? 3.231 -3.349 15.228 1.00 80.94 167 PRO A N 1
ATOM 1329 C CA . PRO A 1 167 ? 2.559 -2.614 16.284 1.00 80.94 167 PRO A CA 1
ATOM 1330 C C . PRO A 1 167 ? 2.259 -3.538 17.472 1.00 80.94 167 PRO A C 1
ATOM 1332 O O . PRO A 1 167 ? 1.885 -4.690 17.265 1.00 80.94 167 PRO A O 1
ATOM 1335 N N . PRO A 1 168 ? 2.387 -3.052 18.714 1.00 79.62 168 PRO A N 1
ATOM 1336 C CA . PRO A 1 168 ? 1.970 -3.822 19.877 1.00 79.62 168 PRO A CA 1
ATOM 1337 C C . PRO A 1 168 ? 0.462 -4.149 19.836 1.00 79.62 168 PRO A C 1
ATOM 1339 O O . PRO A 1 168 ? -0.329 -3.487 19.158 1.00 79.62 168 PRO A O 1
ATOM 1342 N N . GLU A 1 169 ? 0.079 -5.232 20.519 1.00 79.50 169 GLU A N 1
ATOM 1343 C CA . GLU A 1 169 ? -1.263 -5.835 20.443 1.00 79.50 169 GLU A CA 1
ATOM 1344 C C . GLU A 1 169 ? -2.381 -4.875 20.881 1.00 79.50 169 GLU A C 1
ATOM 1346 O O . GLU A 1 169 ? -3.458 -4.863 20.290 1.00 79.50 169 GLU A O 1
ATOM 1351 N N . ASP A 1 170 ? -2.099 -4.007 21.851 1.00 84.19 170 ASP A N 1
ATOM 1352 C CA . ASP A 1 170 ? -2.967 -2.909 22.286 1.00 84.19 170 ASP A CA 1
ATOM 1353 C C . ASP A 1 170 ? -3.368 -1.984 21.124 1.00 84.19 170 ASP A C 1
ATOM 1355 O O . ASP A 1 170 ? -4.547 -1.672 20.949 1.00 84.19 170 ASP A O 1
ATOM 1359 N N . LYS A 1 171 ? -2.419 -1.628 20.253 1.00 87.44 171 LYS A N 1
ATOM 1360 C CA . LYS A 1 171 ? -2.686 -0.806 19.065 1.00 87.44 171 LYS A CA 1
ATOM 1361 C C . LYS A 1 171 ? -3.525 -1.545 18.034 1.00 87.44 171 LYS A C 1
ATOM 1363 O O . LYS A 1 171 ? -4.385 -0.934 17.400 1.00 87.44 171 LYS A O 1
ATOM 1368 N N . PHE A 1 172 ? -3.318 -2.851 17.867 1.00 87.00 172 PHE A N 1
ATOM 1369 C CA . PHE A 1 172 ? -4.173 -3.655 16.995 1.00 87.00 172 PHE A CA 1
ATOM 1370 C C . PHE A 1 172 ? -5.601 -3.756 17.521 1.00 87.00 172 PHE A C 1
ATOM 1372 O O . PHE A 1 172 ? -6.536 -3.689 16.723 1.00 87.00 172 PHE A O 1
ATOM 1379 N N . LEU A 1 173 ? -5.792 -3.874 18.834 1.00 87.12 173 LEU A N 1
ATOM 1380 C CA . LEU A 1 173 ? -7.119 -3.865 19.450 1.00 87.12 173 LEU A CA 1
ATOM 1381 C C . LEU A 1 173 ? -7.804 -2.506 19.266 1.00 87.12 173 LEU A C 1
ATOM 1383 O O . LEU A 1 173 ? -8.929 -2.465 18.775 1.00 87.12 173 LEU A O 1
ATOM 1387 N N . ALA A 1 174 ? -7.098 -1.402 19.521 1.00 90.56 174 ALA A N 1
ATOM 1388 C CA . ALA A 1 174 ? -7.634 -0.060 19.302 1.00 90.56 174 ALA A CA 1
ATOM 1389 C C . ALA A 1 174 ? -8.042 0.175 17.834 1.00 90.56 174 ALA A C 1
ATOM 1391 O O . ALA A 1 174 ? -9.128 0.687 17.558 1.00 90.56 174 ALA A O 1
ATOM 1392 N N . LEU A 1 175 ? -7.217 -0.249 16.868 1.00 90.00 175 LEU A N 1
ATOM 1393 C CA . LEU A 1 175 ? -7.575 -0.182 15.446 1.00 90.00 175 LEU A CA 1
ATOM 1394 C C . LEU A 1 175 ? -8.769 -1.098 15.120 1.00 90.00 175 LEU A C 1
ATOM 1396 O O . LEU A 1 175 ? -9.668 -0.701 14.381 1.00 90.00 175 LEU A O 1
ATOM 1400 N N . SER A 1 176 ? -8.807 -2.307 15.681 1.00 88.50 176 SER A N 1
ATOM 1401 C CA . SER A 1 176 ? -9.914 -3.255 15.497 1.00 88.50 176 SER A CA 1
ATOM 1402 C C . SER A 1 176 ? -11.250 -2.658 15.936 1.00 88.50 176 SER A C 1
ATOM 1404 O O . SER A 1 176 ? -12.224 -2.730 15.185 1.00 88.50 176 SER A O 1
ATOM 1406 N N . ASP A 1 177 ? -11.272 -2.000 17.095 1.00 88.62 177 ASP A N 1
ATOM 1407 C CA . ASP A 1 177 ? -12.464 -1.359 17.648 1.00 88.62 177 ASP A CA 1
ATOM 1408 C C . ASP A 1 177 ? -12.924 -0.167 16.797 1.00 88.62 177 ASP A C 1
ATOM 1410 O O . ASP A 1 177 ? -14.111 -0.055 16.482 1.00 88.62 177 ASP A O 1
ATOM 1414 N N . VAL A 1 178 ? -11.996 0.688 16.347 1.00 89.62 178 VAL A N 1
ATOM 1415 C CA . VAL A 1 178 ? -12.322 1.852 15.499 1.00 89.62 178 VAL A CA 1
ATOM 1416 C C . VAL A 1 178 ? -12.917 1.431 14.155 1.00 89.62 178 VAL A C 1
ATOM 1418 O O . VAL A 1 178 ? -13.888 2.029 13.683 1.00 89.62 178 VAL A O 1
ATOM 1421 N N . PHE A 1 179 ? -12.333 0.412 13.522 1.00 85.50 179 PHE A N 1
ATOM 1422 C CA . PHE A 1 179 ? -12.757 -0.059 12.203 1.00 85.50 179 PHE A CA 1
ATOM 1423 C C . PHE A 1 179 ? -13.866 -1.119 12.258 1.00 85.50 179 PHE A C 1
ATOM 1425 O O . PHE A 1 179 ? -14.436 -1.454 11.218 1.00 85.50 179 PHE A O 1
ATOM 1432 N N . GLY A 1 180 ? -14.197 -1.630 13.447 1.00 84.19 180 GLY A N 1
ATOM 1433 C CA . GLY A 1 180 ? -15.213 -2.662 13.641 1.00 84.19 180 GLY A CA 1
ATOM 1434 C C . GLY A 1 180 ? -14.831 -4.010 13.024 1.00 84.19 180 GLY A C 1
ATOM 1435 O O . GLY A 1 180 ? -15.693 -4.704 12.481 1.00 84.19 180 GLY A O 1
ATOM 1436 N N . VAL A 1 181 ? -13.547 -4.373 13.068 1.00 84.44 181 VAL A N 1
ATOM 1437 C CA . VAL A 1 181 ? -13.031 -5.651 12.553 1.00 84.44 181 VAL A CA 1
ATOM 1438 C C . VAL A 1 181 ? -12.528 -6.536 13.691 1.00 84.44 181 VAL A C 1
ATOM 1440 O O . VAL A 1 181 ? -12.076 -6.022 14.705 1.00 84.44 181 VAL A O 1
ATOM 1443 N N . PRO A 1 182 ? -12.587 -7.874 13.570 1.00 76.81 182 PRO A N 1
ATOM 1444 C CA . PRO A 1 182 ? -12.033 -8.752 14.596 1.00 76.81 182 PRO A CA 1
ATOM 1445 C C . PRO A 1 182 ? -10.499 -8.685 14.607 1.00 76.81 182 PRO A C 1
ATOM 1447 O O . PRO A 1 182 ? -9.885 -8.596 13.545 1.00 76.81 182 PRO A O 1
ATOM 1450 N N . ALA A 1 183 ? -9.874 -8.860 15.776 1.00 78.88 183 ALA A N 1
ATOM 1451 C CA . ALA A 1 183 ? -8.410 -8.870 15.923 1.00 78.88 183 ALA A CA 1
ATOM 1452 C C . ALA A 1 183 ? -7.709 -9.900 15.011 1.00 78.88 183 ALA A C 1
ATOM 1454 O O . ALA A 1 183 ? -6.595 -9.675 14.546 1.00 78.88 183 ALA A O 1
ATOM 1455 N N . SER A 1 184 ? -8.396 -10.995 14.658 1.00 74.00 184 SER A N 1
ATOM 1456 C CA . SER A 1 184 ? -7.918 -11.990 13.687 1.00 74.00 184 SER A CA 1
ATOM 1457 C C . SER A 1 184 ? -7.627 -11.415 12.290 1.00 74.00 184 SER A C 1
ATOM 1459 O O . SER A 1 184 ? -6.949 -12.058 11.495 1.00 74.00 184 SER A O 1
ATOM 1461 N N . TYR A 1 185 ? -8.159 -10.233 11.959 1.00 77.12 185 TYR A N 1
ATOM 1462 C CA . TYR A 1 185 ? -7.917 -9.543 10.692 1.00 77.12 185 TYR A CA 1
ATOM 1463 C C . TYR A 1 185 ? -6.434 -9.214 10.485 1.00 77.12 185 TYR A C 1
ATOM 1465 O O . TYR A 1 185 ? -5.930 -9.403 9.380 1.00 77.12 185 TYR A O 1
ATOM 1473 N N . TRP A 1 186 ? -5.729 -8.817 11.550 1.00 76.62 186 TRP A N 1
ATOM 1474 C CA . TRP A 1 186 ? -4.313 -8.422 11.525 1.00 76.62 186 TRP A CA 1
ATOM 1475 C C . TRP A 1 186 ? -3.347 -9.563 11.197 1.00 76.62 186 TRP A C 1
ATOM 1477 O O . TRP A 1 186 ? -2.188 -9.327 10.875 1.00 76.62 186 TRP A O 1
ATOM 1487 N N . TYR A 1 187 ? -3.842 -10.800 11.225 1.00 74.00 187 TYR A N 1
ATOM 1488 C CA . TYR A 1 187 ? -3.071 -12.010 10.952 1.00 74.00 187 TYR A CA 1
ATOM 1489 C C . TYR A 1 187 ? -3.432 -12.639 9.600 1.00 74.00 187 TYR A C 1
ATOM 1491 O O . TYR A 1 187 ? -3.073 -13.787 9.334 1.00 74.00 187 TYR A O 1
ATOM 1499 N N . ARG A 1 188 ? -4.171 -11.922 8.738 1.00 65.81 188 ARG A N 1
ATOM 1500 C CA . ARG A 1 188 ? -4.523 -12.428 7.408 1.00 65.81 188 ARG A CA 1
ATOM 1501 C C . ARG A 1 188 ? -3.309 -12.461 6.468 1.00 65.81 188 ARG A C 1
ATOM 1503 O O . ARG A 1 188 ? -2.497 -11.533 6.463 1.00 65.81 188 ARG A O 1
ATOM 1510 N N . PRO A 1 189 ? -3.215 -13.490 5.608 1.00 58.62 189 PRO A N 1
ATOM 1511 C CA . PRO A 1 189 ? -2.268 -13.488 4.502 1.00 58.62 189 PRO A CA 1
ATOM 1512 C C . PRO A 1 189 ? -2.639 -12.404 3.476 1.00 58.62 189 PRO A C 1
ATOM 1514 O O . PRO A 1 189 ? -3.813 -12.074 3.286 1.00 58.62 189 PRO A O 1
ATOM 1517 N N . ARG A 1 190 ? -1.628 -11.849 2.798 1.00 59.38 190 ARG A N 1
ATOM 1518 C CA . ARG A 1 190 ? -1.800 -10.807 1.771 1.00 59.38 190 ARG A CA 1
ATOM 1519 C C . ARG A 1 190 ? -2.740 -11.264 0.652 1.00 59.38 190 ARG A C 1
ATOM 1521 O O . ARG A 1 190 ? -2.460 -12.245 -0.029 1.00 59.38 190 ARG A O 1
ATOM 1528 N N . THR A 1 191 ? -3.827 -10.522 0.427 1.00 52.19 191 THR A N 1
ATOM 1529 C CA . THR A 1 191 ? -4.742 -10.758 -0.702 1.00 52.19 191 THR A CA 1
ATOM 1530 C C . THR A 1 191 ? -4.176 -10.074 -1.945 1.00 52.19 191 THR A C 1
ATOM 1532 O O . THR A 1 191 ? -3.973 -8.862 -1.944 1.00 52.19 191 THR A O 1
ATOM 1535 N N . LEU A 1 192 ? -3.879 -10.840 -2.995 1.00 48.38 192 LEU A N 1
ATOM 1536 C CA . LEU A 1 192 ? -3.443 -10.289 -4.279 1.00 48.38 192 LEU A CA 1
ATOM 1537 C C . LEU A 1 192 ? -4.641 -10.117 -5.217 1.00 48.38 192 LEU A C 1
ATOM 1539 O O . LEU A 1 192 ? -5.510 -10.992 -5.244 1.00 48.38 192 LEU A O 1
ATOM 1543 N N . PRO A 1 193 ? -4.708 -9.011 -5.981 1.00 41.66 193 PRO A N 1
ATOM 1544 C CA . PRO A 1 193 ? -5.783 -8.802 -6.937 1.00 41.66 193 PRO A CA 1
ATOM 1545 C C . PRO A 1 193 ? -5.741 -9.862 -8.042 1.00 41.66 193 PRO A C 1
ATOM 1547 O O . PRO A 1 193 ? -4.669 -10.276 -8.490 1.00 41.66 193 PRO A O 1
ATOM 1550 N N . ALA A 1 194 ? -6.923 -10.279 -8.490 1.00 35.81 194 ALA A N 1
ATOM 1551 C CA . ALA A 1 194 ? -7.061 -11.094 -9.683 1.00 35.81 194 ALA A CA 1
ATOM 1552 C C . ALA A 1 194 ? -6.858 -10.228 -10.927 1.00 35.81 194 ALA A C 1
ATOM 1554 O O . ALA A 1 194 ? -7.520 -9.201 -11.056 1.00 35.81 194 ALA A O 1
ATOM 1555 N N . LEU A 1 195 ? -5.959 -10.634 -11.821 1.00 36.94 195 LEU A N 1
ATOM 1556 C CA . LEU A 1 195 ? -5.954 -10.125 -13.190 1.00 36.94 195 LEU A CA 1
ATOM 1557 C C . LEU A 1 195 ? -6.905 -11.010 -14.005 1.00 36.94 195 LEU A C 1
ATOM 1559 O O . LEU A 1 195 ? -6.714 -12.227 -14.009 1.00 36.94 195 LEU A O 1
ATOM 1563 N N . ASP A 1 196 ? -7.929 -10.404 -14.607 1.00 34.31 196 ASP A N 1
ATOM 1564 C CA . ASP A 1 196 ? -8.713 -10.987 -15.710 1.00 34.31 196 ASP A CA 1
ATOM 1565 C C . ASP A 1 196 ? -8.012 -10.704 -17.048 1.00 34.31 196 ASP A C 1
ATOM 1567 O O . ASP A 1 196 ? -7.455 -9.586 -17.193 1.00 34.31 196 ASP A O 1
#

pLDDT: mean 76.2, std 14.83, range [34.31, 91.62]

Radius of gyration: 19.13 Å; chains: 1; bounding box: 46×34×62 Å

Secondary structure (DSSP, 8-state):
----PPPEEEETTEEEEPP-S-HHHHHHHHHHHS--TTSPPPPHHHHHHHTTTTT-HHHHHHHHTTSSSS--HHHHHHHHHHHT--GGGGTS-GGGHHHHHHHHHHHHHTT-SPBPPHHHHHHHHHHH-B-TTT-SBP-HHHHHHHTTTSS-HHHHHHHHTTSSSS--HHHHHHHHHHHT--GGGGGPBPPPPPP-

Foldseek 3Di:
DDPDDFDFDDDPNDTQGFAPDFLLNLVVVLQVVQDDLVRHGDDLCNLCVLLVNLRHSVNNVCSNVVVDRADDLSNLVSSCLSSVHDSCSSRDYPVCRQVVLVVQQVCLVVLNADFDFLLLLLVVLQSPFAQPPPRHRDALCNLCVQLVNLDDSVRSVCSNSCVPRDDPLSVLVSSCVRSVHDSCSSRHHRHGDDDD